Protein AF-A0A951H339-F1 (afdb_monomer)

Structure (mmCIF, N/CA/C/O backbone):
data_AF-A0A951H339-F1
#
_entry.id   AF-A0A951H339-F1
#
loop_
_atom_site.group_PDB
_atom_site.id
_atom_site.type_symbol
_atom_site.label_atom_id
_atom_site.label_alt_id
_atom_site.label_comp_id
_atom_site.label_asym_id
_atom_site.label_entity_id
_atom_site.label_seq_id
_atom_site.pdbx_PDB_ins_code
_atom_site.Cartn_x
_atom_site.Cartn_y
_atom_site.Cartn_z
_atom_site.occupancy
_atom_site.B_iso_or_equiv
_atom_site.auth_seq_id
_atom_site.auth_comp_id
_atom_site.auth_asym_id
_atom_site.auth_atom_id
_atom_site.pdbx_PDB_model_num
ATOM 1 N N . MET A 1 1 ? -12.131 12.928 -21.079 1.00 52.09 1 MET A N 1
ATOM 2 C CA . MET A 1 1 ? -11.250 13.627 -20.110 1.00 52.09 1 MET A CA 1
ATOM 3 C C . MET A 1 1 ? -11.316 13.054 -18.679 1.00 52.09 1 MET A C 1
ATOM 5 O O . MET A 1 1 ? -10.508 13.459 -17.859 1.00 52.09 1 MET A O 1
ATOM 9 N N . PHE A 1 2 ? -12.186 12.074 -18.371 1.00 46.72 2 PHE A N 1
ATOM 10 C CA . PHE A 1 2 ? -12.324 11.468 -17.028 1.00 46.72 2 PHE A CA 1
ATOM 11 C C . PHE A 1 2 ? -11.604 10.119 -16.824 1.00 46.72 2 PHE A C 1
ATOM 13 O O . PHE A 1 2 ? -11.677 9.537 -15.746 1.00 46.72 2 PHE A O 1
ATOM 20 N N . GLU A 1 3 ? -10.858 9.626 -17.815 1.00 51.56 3 GLU A N 1
ATOM 21 C CA . GLU A 1 3 ? -10.125 8.347 -17.725 1.00 51.56 3 GLU A CA 1
ATOM 22 C C . GLU A 1 3 ? -8.969 8.355 -16.706 1.00 51.56 3 GLU A C 1
ATOM 24 O O . GLU A 1 3 ? -8.389 7.314 -16.425 1.00 51.56 3 GLU A O 1
ATOM 29 N N . ARG A 1 4 ? -8.653 9.510 -16.102 1.00 55.88 4 ARG A N 1
ATOM 30 C CA . ARG A 1 4 ? -7.659 9.637 -15.023 1.00 55.88 4 ARG A CA 1
ATOM 31 C C . ARG A 1 4 ? -8.269 9.781 -13.625 1.00 55.88 4 ARG A C 1
ATOM 33 O O . ARG A 1 4 ? -7.569 10.189 -12.702 1.00 55.88 4 ARG A O 1
ATOM 40 N N . MET A 1 5 ? -9.551 9.459 -13.435 1.00 57.72 5 MET A N 1
ATOM 41 C CA . MET A 1 5 ? -10.079 9.328 -12.074 1.00 57.72 5 MET A CA 1
ATOM 42 C C . MET A 1 5 ? -9.430 8.120 -11.398 1.00 57.72 5 MET A C 1
ATOM 44 O O . MET A 1 5 ? -9.606 6.982 -11.833 1.00 57.72 5 MET A O 1
ATOM 48 N N . ARG A 1 6 ? -8.674 8.371 -10.329 1.00 72.94 6 ARG A N 1
ATOM 49 C CA . ARG A 1 6 ? -8.081 7.310 -9.516 1.00 72.94 6 ARG A CA 1
ATOM 50 C C . ARG A 1 6 ? -9.187 6.558 -8.800 1.00 72.94 6 ARG A C 1
ATOM 52 O O . ARG A 1 6 ? -10.082 7.165 -8.219 1.00 72.94 6 ARG A O 1
ATOM 59 N N . ARG A 1 7 ? -9.118 5.235 -8.860 1.00 83.12 7 ARG A N 1
ATOM 60 C CA . ARG A 1 7 ? -10.069 4.343 -8.207 1.00 83.12 7 ARG A CA 1
ATOM 61 C C . ARG A 1 7 ? -9.319 3.482 -7.211 1.00 83.12 7 ARG A C 1
ATOM 63 O O . ARG A 1 7 ? -8.179 3.091 -7.462 1.00 83.12 7 ARG A O 1
ATOM 70 N N . LEU A 1 8 ? -9.978 3.197 -6.098 1.00 87.00 8 LEU A N 1
ATOM 71 C CA . LEU A 1 8 ? -9.565 2.103 -5.239 1.00 87.00 8 LEU A CA 1
ATOM 72 C C . LEU A 1 8 ? -9.893 0.792 -5.940 1.00 87.00 8 LEU A C 1
ATOM 74 O O . LEU A 1 8 ? -10.936 0.662 -6.584 1.00 87.00 8 LEU A O 1
ATOM 78 N N . TYR A 1 9 ? -8.983 -0.159 -5.818 1.00 90.31 9 TYR A N 1
ATOM 79 C CA . TYR A 1 9 ? -9.151 -1.489 -6.376 1.00 90.31 9 TYR A CA 1
ATOM 80 C C . TYR A 1 9 ? -9.653 -2.443 -5.290 1.00 90.31 9 TYR A C 1
ATOM 82 O O . TYR A 1 9 ? -9.347 -2.246 -4.110 1.00 90.31 9 TYR A O 1
ATOM 90 N N . PRO A 1 10 ? -10.422 -3.483 -5.653 1.00 91.00 10 PRO A N 1
ATOM 91 C CA . PRO A 1 10 ? -10.701 -4.566 -4.724 1.00 91.00 10 PRO A CA 1
ATOM 92 C C . PRO A 1 10 ? -9.400 -5.302 -4.383 1.00 91.00 10 PRO A C 1
ATOM 94 O O . PRO A 1 10 ? -8.508 -5.446 -5.224 1.00 91.00 10 PRO A O 1
ATOM 97 N N . ARG A 1 11 ? -9.299 -5.794 -3.147 1.00 91.31 11 ARG A N 1
ATOM 98 C CA . ARG A 1 11 ? -8.175 -6.629 -2.715 1.00 91.31 11 ARG A CA 1
ATOM 99 C C . ARG A 1 11 ? -8.159 -7.944 -3.508 1.00 91.31 11 ARG A C 1
ATOM 101 O O . ARG A 1 11 ? -9.210 -8.525 -3.770 1.00 91.31 11 ARG A O 1
ATOM 108 N N . GLY A 1 12 ? -6.968 -8.432 -3.853 1.00 88.44 12 GLY A N 1
ATOM 109 C CA . GLY A 1 12 ? -6.778 -9.737 -4.492 1.00 88.44 12 GLY A CA 1
ATOM 110 C C . GLY A 1 12 ? -5.668 -9.743 -5.537 1.00 88.44 12 GLY A C 1
ATOM 111 O O . GLY A 1 12 ? -5.004 -8.738 -5.771 1.00 88.44 12 GLY A O 1
ATOM 112 N N . THR A 1 13 ? -5.496 -10.880 -6.207 1.00 87.50 13 THR A N 1
ATOM 113 C CA . THR A 1 13 ? -4.468 -11.077 -7.245 1.00 87.50 13 THR A CA 1
ATOM 114 C C . THR A 1 13 ? -4.667 -10.185 -8.473 1.00 87.50 13 THR A C 1
ATOM 116 O O . THR A 1 13 ? -3.709 -9.875 -9.174 1.00 87.50 13 THR A O 1
ATOM 119 N N . ALA A 1 14 ? -5.904 -9.742 -8.714 1.00 86.88 14 ALA A N 1
ATOM 120 C CA . ALA A 1 14 ? -6.259 -8.805 -9.777 1.00 86.88 14 ALA A CA 1
ATOM 121 C C . ALA A 1 14 ? -6.067 -7.327 -9.381 1.00 86.88 14 ALA A C 1
ATOM 123 O O . ALA A 1 14 ? -6.368 -6.440 -10.181 1.00 86.88 14 ALA A O 1
ATOM 124 N N . ASN A 1 15 ? -5.607 -7.040 -8.158 1.00 87.44 15 ASN A N 1
ATOM 125 C CA . ASN A 1 15 ? -5.401 -5.672 -7.709 1.00 87.44 15 ASN A CA 1
ATOM 126 C C . ASN A 1 15 ? -4.268 -5.014 -8.513 1.00 87.44 15 ASN A C 1
ATOM 128 O O . ASN A 1 15 ? -3.107 -5.412 -8.425 1.00 87.44 15 ASN A O 1
ATOM 132 N N . ALA A 1 16 ? -4.622 -3.980 -9.274 1.00 86.88 16 ALA A N 1
ATOM 133 C CA . ALA A 1 16 ? -3.709 -3.178 -10.079 1.00 86.88 16 ALA A CA 1
ATOM 134 C C . ALA A 1 16 ? -3.533 -1.757 -9.511 1.00 86.88 16 ALA A C 1
ATOM 136 O O . ALA A 1 16 ? -3.279 -0.814 -10.254 1.00 86.88 16 ALA A O 1
ATOM 137 N N . GLY A 1 17 ? -3.687 -1.568 -8.203 1.00 91.19 17 GLY A N 1
ATOM 138 C CA . GLY A 1 17 ? -3.486 -0.273 -7.565 1.00 91.19 17 GLY A CA 1
ATOM 139 C C . GLY A 1 17 ? -3.518 -0.365 -6.049 1.00 91.19 17 GLY A C 1
ATOM 140 O O . GLY A 1 17 ? -3.053 -1.338 -5.464 1.00 91.19 17 GLY A O 1
ATOM 141 N N . VAL A 1 18 ? -4.032 0.671 -5.394 1.00 93.62 18 VAL A N 1
ATOM 142 C CA . VAL A 1 18 ? -4.190 0.675 -3.939 1.00 93.62 18 VAL A CA 1
ATOM 143 C C . VAL A 1 18 ? -5.568 0.130 -3.587 1.00 93.62 18 VAL A C 1
ATOM 145 O O . VAL A 1 18 ? -6.581 0.577 -4.130 1.00 93.62 18 VAL A O 1
ATOM 148 N N . ALA A 1 19 ? -5.590 -0.816 -2.656 1.00 95.19 19 ALA A N 1
ATOM 149 C CA . ALA A 1 19 ? -6.794 -1.289 -1.992 1.00 95.19 19 ALA A CA 1
ATOM 150 C C . ALA A 1 19 ? -6.701 -0.931 -0.506 1.00 95.19 19 ALA A C 1
ATOM 152 O O . ALA A 1 19 ? -5.704 -1.256 0.142 1.00 95.19 19 ALA A O 1
ATOM 153 N N . VAL A 1 20 ? -7.729 -0.261 0.021 1.00 96.56 20 VAL A N 1
ATOM 154 C CA . VAL A 1 20 ? -7.857 0.080 1.447 1.00 96.56 20 VAL A CA 1
ATOM 155 C C . VAL A 1 20 ? -9.203 -0.423 1.955 1.00 96.56 20 VAL A C 1
ATOM 157 O O . VAL A 1 20 ? -10.254 -0.038 1.435 1.00 96.56 20 VAL A O 1
ATOM 160 N N . ASP A 1 21 ? -9.159 -1.280 2.968 1.00 96.62 21 ASP A N 1
ATOM 161 C CA . ASP A 1 21 ? -10.312 -1.934 3.585 1.00 96.62 21 ASP A CA 1
ATOM 162 C C . ASP A 1 21 ? -10.089 -2.138 5.099 1.00 96.62 21 ASP A C 1
ATOM 164 O O . ASP A 1 21 ? -9.105 -1.669 5.673 1.00 96.62 21 ASP A O 1
ATOM 168 N N . ALA A 1 22 ? -11.014 -2.838 5.762 1.00 96.75 22 ALA A N 1
ATOM 169 C CA . ALA A 1 22 ? -10.942 -3.122 7.198 1.00 96.75 22 ALA A CA 1
ATOM 170 C C . ALA A 1 22 ? -9.757 -4.022 7.603 1.00 96.75 22 ALA A C 1
ATOM 172 O O . ALA A 1 22 ? -9.430 -4.109 8.783 1.00 96.75 22 ALA A O 1
ATOM 173 N N . GLU A 1 23 ? -9.097 -4.690 6.656 1.00 96.69 23 GLU A N 1
ATOM 174 C CA . GLU A 1 23 ? -7.923 -5.526 6.924 1.00 96.69 23 GLU A CA 1
ATOM 175 C C . GLU A 1 23 ? -6.606 -4.759 6.740 1.00 96.69 23 GLU A C 1
ATOM 177 O O . GLU A 1 23 ? -5.530 -5.253 7.096 1.00 96.69 23 GLU A O 1
ATOM 182 N N . GLY A 1 24 ? -6.661 -3.540 6.197 1.00 97.00 24 GLY A N 1
ATOM 183 C CA . GLY A 1 24 ? -5.510 -2.663 6.037 1.00 97.00 24 GLY A CA 1
ATOM 184 C C . GLY A 1 24 ? -5.426 -2.017 4.659 1.00 97.00 24 GLY A C 1
ATOM 185 O O . GLY A 1 24 ? -6.426 -1.802 3.979 1.00 97.00 24 GLY A O 1
ATOM 186 N N . ALA A 1 25 ? -4.197 -1.731 4.238 1.00 97.00 25 ALA A N 1
ATOM 187 C CA . ALA A 1 25 ? -3.896 -1.152 2.938 1.00 97.00 25 ALA A CA 1
ATOM 188 C C . ALA A 1 25 ? -2.875 -2.012 2.192 1.00 97.00 25 ALA A C 1
ATOM 190 O O . ALA A 1 25 ? -1.856 -2.426 2.751 1.00 97.00 25 ALA A O 1
ATOM 191 N N . THR A 1 26 ? -3.144 -2.265 0.916 1.00 95.38 26 THR A N 1
ATOM 192 C CA . THR A 1 26 ? -2.271 -3.031 0.019 1.00 95.38 26 THR A CA 1
ATOM 193 C C . THR A 1 26 ? -2.061 -2.278 -1.287 1.00 95.38 26 THR A C 1
ATOM 195 O O . THR A 1 26 ? -2.940 -1.548 -1.745 1.00 95.38 26 THR A O 1
ATOM 198 N N . LEU A 1 27 ? -0.879 -2.449 -1.870 1.00 93.12 27 LEU A N 1
ATOM 199 C CA . LEU A 1 27 ? -0.475 -1.928 -3.163 1.00 93.12 27 LEU A CA 1
ATOM 200 C C . LEU A 1 27 ? -0.238 -3.106 -4.114 1.00 93.12 27 LEU A C 1
ATOM 202 O O . LEU A 1 27 ? 0.655 -3.925 -3.917 1.00 93.12 27 LEU A O 1
ATOM 206 N N . GLY A 1 28 ? -1.048 -3.212 -5.157 1.00 91.00 28 GLY A N 1
ATOM 207 C CA . GLY A 1 28 ? -1.057 -4.387 -6.015 1.00 91.00 28 GLY A CA 1
ATOM 208 C C . GLY A 1 28 ? -1.486 -5.659 -5.261 1.00 91.00 28 GLY A C 1
ATOM 209 O O . GLY A 1 28 ? -2.184 -5.574 -4.245 1.00 91.00 28 GLY A O 1
ATOM 210 N N . PRO A 1 29 ? -1.099 -6.847 -5.753 1.00 87.94 29 PRO A N 1
ATOM 211 C CA . PRO A 1 29 ? -1.571 -8.114 -5.198 1.00 87.94 29 PRO A CA 1
ATOM 212 C C . PRO A 1 29 ? -0.910 -8.480 -3.861 1.00 87.94 29 PRO A C 1
ATOM 214 O O . PRO A 1 29 ? -1.593 -8.966 -2.962 1.00 87.94 29 PRO A O 1
ATOM 217 N N . ASP A 1 30 ? 0.392 -8.201 -3.707 1.00 86.88 30 ASP A N 1
ATOM 218 C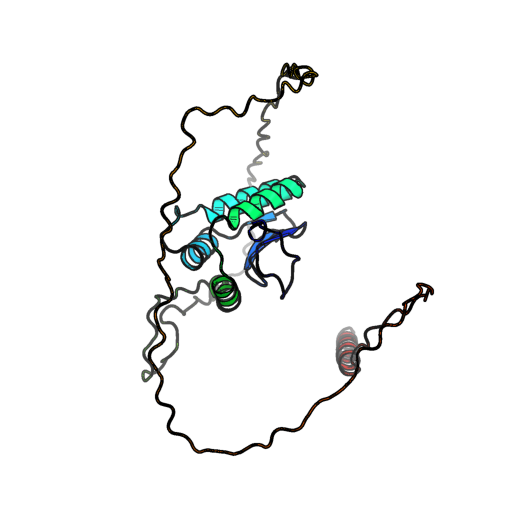 CA . ASP A 1 30 ? 1.207 -8.797 -2.633 1.00 86.88 30 ASP A CA 1
ATOM 219 C C . ASP A 1 30 ? 1.926 -7.784 -1.725 1.00 86.88 30 ASP A C 1
ATOM 221 O O . ASP A 1 30 ? 2.468 -8.160 -0.676 1.00 86.88 30 ASP A O 1
ATOM 225 N N . CYS A 1 31 ? 1.952 -6.496 -2.088 1.00 91.94 31 CYS A N 1
ATOM 226 C CA . CYS A 1 31 ? 2.647 -5.485 -1.294 1.00 91.94 31 CYS A CA 1
ATOM 227 C C . CYS A 1 31 ? 1.714 -4.923 -0.219 1.00 91.94 31 CYS A C 1
ATOM 229 O O . CYS A 1 31 ? 0.804 -4.145 -0.491 1.00 91.94 31 CYS A O 1
ATOM 231 N N . VAL A 1 32 ? 1.941 -5.311 1.031 1.00 94.62 32 VAL A N 1
ATOM 232 C CA . VAL A 1 32 ? 1.156 -4.832 2.173 1.00 94.62 32 VAL A CA 1
ATOM 233 C C . VAL A 1 32 ? 1.775 -3.540 2.694 1.00 94.62 32 VAL A C 1
ATOM 235 O O . VAL A 1 32 ? 2.945 -3.543 3.049 1.00 94.62 32 VAL A O 1
ATOM 238 N N . LEU A 1 33 ? 0.997 -2.458 2.751 1.00 95.38 33 LEU A N 1
ATOM 239 C CA . LEU A 1 33 ? 1.417 -1.157 3.293 1.00 95.38 33 LEU A CA 1
ATOM 240 C C . LEU A 1 33 ? 1.020 -1.005 4.767 1.00 95.38 33 LEU A C 1
ATOM 242 O O . LEU A 1 33 ? 1.783 -0.511 5.597 1.00 95.38 33 LEU A O 1
ATOM 246 N N . VAL A 1 34 ? -0.192 -1.455 5.092 1.00 97.31 34 VAL A N 1
ATOM 247 C CA . VAL A 1 34 ? -0.737 -1.477 6.449 1.00 97.31 34 VAL A CA 1
ATOM 248 C C . VAL A 1 34 ? -1.440 -2.809 6.646 1.00 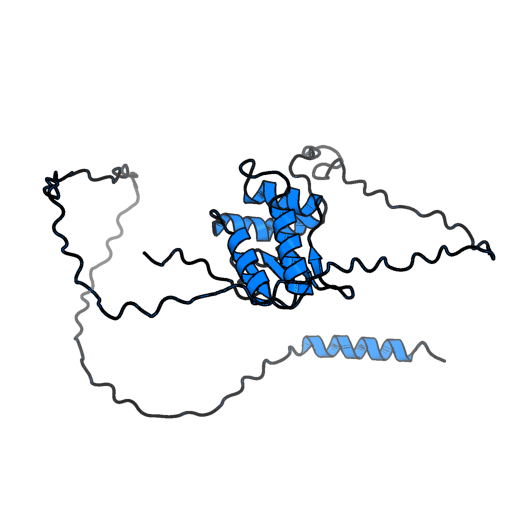97.31 34 VAL A C 1
ATOM 250 O O . VAL A 1 34 ? -2.231 -3.225 5.800 1.00 97.31 34 VAL A O 1
ATOM 253 N N . ARG A 1 35 ? -1.162 -3.483 7.760 1.00 97.19 35 ARG A N 1
ATOM 254 C CA . ARG A 1 35 ? -1.733 -4.790 8.095 1.00 97.19 35 ARG A CA 1
ATOM 255 C C . ARG A 1 35 ? -2.469 -4.728 9.423 1.00 97.19 35 ARG A C 1
ATOM 257 O O . ARG A 1 35 ? -1.927 -4.217 10.403 1.00 97.19 35 ARG A O 1
ATOM 264 N N . ARG A 1 36 ? -3.656 -5.325 9.484 1.00 97.75 36 ARG A N 1
ATOM 265 C CA . ARG A 1 36 ? -4.349 -5.581 10.747 1.00 97.75 36 ARG A CA 1
ATOM 266 C C . ARG A 1 36 ? -3.624 -6.647 11.579 1.00 97.75 36 ARG A C 1
ATOM 268 O O . ARG A 1 36 ? -3.194 -7.681 11.077 1.00 97.75 36 ARG A O 1
ATOM 275 N N . THR A 1 37 ? -3.474 -6.380 12.865 1.00 97.50 37 THR A N 1
ATOM 276 C CA . THR A 1 37 ? -2.864 -7.250 13.877 1.00 97.50 37 THR A CA 1
ATOM 277 C C . THR A 1 37 ? -3.798 -7.359 15.081 1.00 97.50 37 THR A C 1
ATOM 279 O O . THR A 1 37 ? -4.761 -6.599 15.189 1.00 97.50 37 THR A O 1
ATOM 282 N N . ALA A 1 38 ? -3.514 -8.274 16.011 1.00 96.44 38 ALA A N 1
ATOM 283 C CA . ALA A 1 38 ? -4.292 -8.382 17.248 1.00 96.44 38 ALA A CA 1
ATOM 284 C C . ALA A 1 38 ? -4.277 -7.078 18.077 1.00 96.44 38 ALA A C 1
ATOM 286 O O . ALA A 1 38 ? -5.261 -6.768 18.738 1.00 96.44 38 ALA A O 1
ATOM 287 N N . GLY A 1 39 ? -3.194 -6.292 17.998 1.00 96.44 39 GLY A N 1
ATOM 288 C CA . GLY A 1 39 ? -3.032 -5.022 18.717 1.00 96.44 39 GLY A CA 1
ATOM 289 C C . GLY A 1 39 ? -3.478 -3.772 17.948 1.00 96.44 39 GLY A C 1
ATOM 290 O O . GLY A 1 39 ? -3.147 -2.668 18.365 1.00 96.44 39 GLY A O 1
ATOM 291 N N . GLY A 1 40 ? -4.172 -3.916 16.814 1.00 97.38 40 GLY A N 1
ATOM 292 C CA . GLY A 1 40 ? -4.559 -2.798 15.944 1.00 97.38 40 GLY A CA 1
ATOM 293 C C . GLY A 1 40 ? -3.893 -2.857 14.572 1.00 97.38 40 GLY A C 1
ATOM 294 O O . GLY A 1 40 ? -3.594 -3.935 14.062 1.00 97.38 40 GLY A O 1
ATOM 295 N N . TYR A 1 41 ? -3.664 -1.710 13.942 1.00 98.12 41 TYR A N 1
ATOM 296 C CA . TYR A 1 41 ? -3.046 -1.642 12.617 1.00 98.12 41 TYR A CA 1
ATOM 297 C C . TYR A 1 41 ? -1.549 -1.365 12.730 1.00 98.12 41 TYR A C 1
ATOM 299 O O . TYR A 1 41 ? -1.118 -0.505 13.496 1.00 98.12 41 TYR A O 1
ATOM 307 N N . ARG A 1 42 ? -0.758 -2.114 11.962 1.00 97.56 42 ARG A N 1
ATOM 308 C CA . ARG A 1 42 ? 0.694 -1.969 11.878 1.00 97.56 42 ARG A CA 1
ATOM 309 C C . ARG A 1 42 ? 1.072 -1.510 10.473 1.00 97.56 42 ARG A C 1
ATOM 311 O O . ARG A 1 42 ? 0.743 -2.190 9.500 1.00 97.56 42 ARG A O 1
ATOM 318 N N . SER A 1 43 ? 1.779 -0.387 10.375 1.00 97.12 43 SER A N 1
ATOM 319 C CA . SER A 1 43 ? 2.418 0.057 9.133 1.00 97.12 43 SER A CA 1
ATOM 320 C C . SER A 1 43 ? 3.660 -0.782 8.819 1.00 97.12 43 SER A C 1
ATOM 322 O O . SER A 1 43 ? 4.249 -1.393 9.718 1.00 97.12 43 SER A O 1
ATOM 324 N N . VAL A 1 44 ? 4.081 -0.772 7.555 1.00 95.62 44 VAL A N 1
ATOM 325 C CA . VAL A 1 44 ? 5.420 -1.228 7.140 1.00 95.62 44 VAL A CA 1
ATOM 326 C C . VAL A 1 44 ? 6.528 -0.575 7.972 1.00 95.62 44 VAL A C 1
ATOM 328 O O . VAL A 1 44 ? 6.344 0.517 8.528 1.00 95.62 44 VAL A O 1
ATOM 331 N N . SER A 1 45 ? 7.668 -1.258 8.091 1.00 94.25 45 SER A N 1
ATOM 332 C CA . SER A 1 45 ? 8.846 -0.693 8.755 1.00 94.25 45 SER A CA 1
ATOM 333 C C . SER A 1 45 ? 9.433 0.469 7.942 1.00 94.25 45 SER A C 1
ATOM 335 O O . SER A 1 45 ? 9.100 0.664 6.773 1.00 94.25 45 SER A O 1
ATOM 337 N N . ARG A 1 46 ? 10.323 1.259 8.557 1.00 93.62 46 ARG A N 1
ATOM 338 C CA . ARG A 1 46 ? 11.027 2.341 7.848 1.00 93.62 46 ARG A CA 1
ATOM 339 C C . ARG A 1 46 ? 11.880 1.805 6.699 1.00 93.62 46 ARG A C 1
ATOM 341 O O . ARG A 1 46 ? 11.858 2.383 5.623 1.00 93.62 46 ARG A O 1
ATOM 348 N N . GLU A 1 47 ? 12.575 0.695 6.923 1.00 91.06 47 GLU A N 1
ATOM 349 C CA . GLU A 1 47 ? 13.421 0.025 5.926 1.00 91.06 47 GLU A CA 1
ATOM 350 C C . GLU A 1 47 ? 12.587 -0.499 4.749 1.00 91.06 47 GLU A C 1
ATOM 352 O O . GLU A 1 47 ? 12.903 -0.226 3.594 1.00 91.06 47 GLU A O 1
ATOM 357 N N . GLU A 1 48 ? 11.462 -1.166 5.031 1.00 91.56 48 GLU A N 1
ATOM 358 C CA . GLU A 1 48 ? 10.531 -1.643 4.002 1.00 91.56 48 GLU A CA 1
ATOM 359 C C . GLU A 1 48 ? 9.933 -0.477 3.205 1.00 91.56 48 GLU A C 1
ATOM 361 O O . GLU A 1 48 ? 9.849 -0.537 1.979 1.00 91.56 48 GLU A O 1
ATOM 366 N N . ALA A 1 49 ? 9.526 0.598 3.888 1.00 92.38 49 ALA A N 1
ATOM 367 C CA . ALA A 1 49 ? 8.983 1.785 3.240 1.00 92.38 49 ALA A CA 1
ATOM 368 C C . ALA A 1 49 ? 10.028 2.492 2.366 1.00 92.38 49 ALA A C 1
ATOM 370 O O . ALA A 1 49 ? 9.686 2.929 1.270 1.00 92.38 49 ALA A O 1
ATOM 371 N N . ALA A 1 50 ? 11.283 2.572 2.818 1.00 91.00 50 ALA A N 1
ATOM 372 C CA . ALA A 1 50 ? 12.386 3.141 2.050 1.00 91.00 50 ALA A CA 1
ATOM 373 C C . ALA A 1 50 ? 12.665 2.319 0.784 1.00 91.00 50 ALA A C 1
ATOM 375 O O . ALA A 1 50 ? 12.651 2.880 -0.309 1.00 91.00 50 ALA A O 1
ATOM 376 N N . ALA A 1 51 ? 12.788 0.992 0.906 1.00 88.88 51 ALA A N 1
ATOM 377 C CA . ALA A 1 51 ? 12.993 0.097 -0.235 1.00 88.88 51 ALA A CA 1
ATOM 378 C C . ALA A 1 51 ? 11.831 0.160 -1.243 1.00 88.88 51 ALA A C 1
ATOM 380 O O . ALA A 1 51 ? 12.036 0.186 -2.457 1.00 88.88 51 ALA A O 1
ATOM 381 N N . LEU A 1 52 ? 10.586 0.226 -0.756 1.00 90.38 52 LEU A N 1
ATOM 382 C CA . LEU A 1 52 ? 9.413 0.413 -1.611 1.00 90.38 52 LEU A CA 1
ATOM 383 C C . LEU A 1 52 ? 9.417 1.777 -2.298 1.00 90.38 52 LEU A C 1
ATOM 385 O O . LEU A 1 52 ? 9.051 1.873 -3.467 1.00 90.38 52 LEU A O 1
ATOM 389 N N . GLN A 1 53 ? 9.807 2.830 -1.586 1.00 90.50 53 GLN A N 1
ATOM 390 C CA . GLN A 1 53 ? 9.841 4.178 -2.129 1.00 90.50 53 GLN A CA 1
ATOM 391 C C . GLN A 1 53 ? 10.895 4.314 -3.228 1.00 90.50 53 GLN A C 1
ATOM 393 O O . GLN A 1 53 ? 10.567 4.807 -4.306 1.00 90.50 53 GLN A O 1
ATOM 398 N N . GLU A 1 54 ? 12.108 3.829 -2.982 1.00 88.25 54 GLU A N 1
ATOM 399 C CA . GLU A 1 54 ? 13.189 3.781 -3.965 1.00 88.25 54 GLU A CA 1
ATOM 400 C C . GLU A 1 54 ? 12.753 3.007 -5.215 1.00 88.25 54 GLU A C 1
ATOM 402 O O . GLU A 1 54 ? 12.866 3.492 -6.341 1.00 88.25 54 GLU A O 1
ATOM 407 N N . PHE A 1 55 ? 12.132 1.842 -5.025 1.00 87.31 55 PHE A N 1
ATOM 408 C CA . PHE A 1 55 ? 11.670 1.008 -6.128 1.00 87.31 55 PHE A CA 1
ATOM 409 C C . PHE A 1 55 ? 10.540 1.643 -6.960 1.00 87.31 55 PHE A C 1
ATOM 411 O O . PHE A 1 55 ? 10.485 1.458 -8.179 1.00 87.31 55 PHE A O 1
ATOM 418 N N . LEU A 1 56 ? 9.603 2.343 -6.313 1.00 86.44 56 LEU A N 1
ATOM 419 C CA . LEU A 1 56 ? 8.401 2.883 -6.957 1.00 86.44 56 LEU A CA 1
ATOM 420 C C . LEU A 1 56 ? 8.602 4.275 -7.551 1.00 86.44 56 LEU A C 1
ATOM 422 O O . LEU A 1 56 ? 8.067 4.566 -8.621 1.00 86.44 56 LEU A O 1
ATOM 426 N N . PHE A 1 57 ? 9.328 5.139 -6.847 1.00 85.06 57 PHE A N 1
ATOM 427 C CA . PHE A 1 57 ? 9.418 6.565 -7.154 1.00 85.06 57 PHE A CA 1
ATOM 428 C C . PHE A 1 57 ? 10.834 7.010 -7.541 1.00 85.06 57 PHE A C 1
ATOM 430 O O . PHE A 1 57 ? 10.992 8.149 -7.995 1.00 85.06 57 PHE A O 1
ATOM 437 N N . GLY A 1 58 ? 11.846 6.147 -7.383 1.00 83.88 58 GLY A N 1
ATOM 438 C CA . GLY A 1 58 ? 13.252 6.537 -7.495 1.00 83.88 58 GLY A CA 1
ATOM 439 C C . GLY A 1 58 ? 13.598 7.679 -6.534 1.00 83.88 58 GLY A C 1
ATOM 440 O O . GLY A 1 58 ? 12.935 7.872 -5.514 1.00 83.88 58 GLY A O 1
ATOM 441 N N . ASP A 1 59 ? 14.568 8.508 -6.916 1.00 81.12 59 ASP A N 1
ATOM 442 C CA . ASP A 1 59 ? 15.083 9.617 -6.093 1.00 81.12 59 ASP A CA 1
ATOM 443 C C . ASP A 1 59 ? 14.166 10.859 -6.053 1.00 81.12 59 ASP A C 1
ATOM 445 O O . ASP A 1 59 ? 14.571 11.937 -5.621 1.00 81.12 59 ASP A O 1
ATOM 449 N N . SER A 1 60 ? 12.927 10.760 -6.548 1.00 76.88 60 SER A N 1
ATOM 450 C CA . SER A 1 60 ? 12.069 11.933 -6.786 1.00 76.88 60 SER A CA 1
ATOM 451 C C . SER A 1 60 ? 11.308 12.448 -5.560 1.00 76.88 60 SER A C 1
ATOM 453 O O . SER A 1 60 ? 10.713 13.525 -5.625 1.00 76.88 60 SER A O 1
ATOM 455 N N . LYS A 1 61 ? 11.282 11.697 -4.452 1.00 77.75 61 LYS A N 1
ATOM 456 C CA . LYS A 1 61 ? 10.499 12.031 -3.251 1.00 77.75 61 LYS A CA 1
ATOM 457 C C . LYS A 1 61 ? 11.348 12.047 -1.990 1.00 77.75 61 LYS A C 1
ATOM 459 O O . LYS A 1 61 ? 12.282 11.265 -1.857 1.00 77.75 61 LYS A O 1
ATOM 464 N N . GLU A 1 62 ? 10.937 12.885 -1.039 1.00 85.25 62 GLU A N 1
ATOM 465 C CA . GLU A 1 62 ? 11.496 12.949 0.313 1.00 85.25 62 GLU A CA 1
ATOM 466 C C . GLU A 1 62 ? 11.543 11.563 0.951 1.00 85.25 62 GLU A C 1
ATOM 468 O O . GLU A 1 62 ? 10.514 10.883 1.039 1.00 85.25 62 GLU A O 1
ATOM 473 N N . CYS A 1 63 ? 12.732 11.146 1.390 1.00 76.06 63 CYS A N 1
ATOM 474 C CA . CYS A 1 63 ? 12.915 9.940 2.186 1.00 76.06 63 CYS A CA 1
ATOM 475 C C . CYS A 1 63 ? 11.907 9.965 3.347 1.00 76.06 63 CYS A C 1
ATOM 477 O O . CYS A 1 63 ? 11.831 10.959 4.057 1.00 76.06 63 CYS A O 1
ATOM 479 N N . ASP A 1 64 ? 11.127 8.895 3.510 1.00 90.81 64 ASP A N 1
ATOM 480 C CA . ASP A 1 64 ? 10.059 8.714 4.513 1.00 90.81 64 ASP A CA 1
ATOM 481 C C . ASP A 1 64 ? 8.636 9.180 4.138 1.00 90.81 64 ASP A C 1
ATOM 483 O O . ASP A 1 64 ? 7.702 8.861 4.880 1.00 90.81 64 ASP A O 1
ATOM 487 N N . TRP A 1 65 ? 8.398 9.823 2.986 1.00 92.81 65 TRP A N 1
ATOM 488 C CA . TRP A 1 65 ? 7.032 10.226 2.602 1.00 92.81 65 TRP A CA 1
ATOM 489 C C . TRP A 1 65 ? 6.043 9.048 2.611 1.00 92.81 65 TRP A C 1
ATOM 491 O O . TRP A 1 65 ? 4.935 9.161 3.143 1.00 92.81 65 TRP A O 1
ATOM 501 N N . LEU A 1 66 ? 6.439 7.894 2.057 1.00 93.25 66 LEU A N 1
ATOM 502 C CA . LEU A 1 66 ? 5.577 6.709 2.017 1.00 93.25 66 LEU A CA 1
ATOM 503 C C . LEU A 1 66 ? 5.279 6.176 3.424 1.00 93.25 66 LEU A C 1
ATOM 505 O O . LEU A 1 66 ? 4.148 5.781 3.708 1.00 93.25 66 LEU A O 1
ATOM 509 N N . LEU A 1 67 ? 6.279 6.183 4.309 1.00 95.31 67 LEU A N 1
ATOM 510 C CA . LEU A 1 67 ? 6.121 5.728 5.687 1.00 95.31 67 LEU A CA 1
ATOM 511 C C . LEU A 1 67 ? 5.105 6.593 6.435 1.00 95.31 67 LEU A C 1
ATOM 513 O O . LEU A 1 67 ? 4.239 6.057 7.129 1.00 95.31 67 LEU A O 1
ATOM 517 N N . GLU A 1 68 ? 5.179 7.912 6.266 1.00 95.56 68 GLU A N 1
ATOM 518 C CA . GLU A 1 68 ? 4.263 8.834 6.931 1.00 95.56 68 GLU A CA 1
ATOM 519 C C . GLU A 1 68 ? 2.826 8.664 6.422 1.00 95.56 68 GLU A C 1
ATOM 521 O O . GLU A 1 68 ? 1.887 8.588 7.214 1.00 95.56 68 GLU A O 1
ATOM 526 N N . GLN A 1 69 ? 2.641 8.457 5.114 1.00 95.62 69 GLN A N 1
ATOM 527 C CA . GLN A 1 69 ? 1.324 8.112 4.569 1.00 95.62 69 GLN A CA 1
ATOM 528 C C . GLN A 1 69 ? 0.787 6.791 5.140 1.00 95.62 69 GLN A C 1
ATOM 530 O O . GLN A 1 69 ? -0.376 6.720 5.543 1.00 95.62 69 GLN A O 1
ATOM 535 N N . CYS A 1 70 ? 1.623 5.753 5.251 1.00 96.81 70 CYS A N 1
ATOM 536 C CA . CYS A 1 70 ? 1.234 4.484 5.869 1.00 96.81 70 CYS A CA 1
ATOM 537 C C . CYS A 1 70 ? 0.828 4.653 7.343 1.00 96.81 70 CYS A C 1
ATOM 539 O O . CYS A 1 70 ? -0.127 4.014 7.791 1.00 96.81 70 CYS A O 1
ATOM 541 N N . ARG A 1 71 ? 1.506 5.526 8.100 1.00 97.44 71 ARG A N 1
ATOM 542 C CA . ARG A 1 71 ? 1.139 5.854 9.489 1.00 97.44 71 ARG A CA 1
ATOM 543 C C . ARG A 1 71 ? -0.202 6.572 9.570 1.00 97.44 71 ARG A C 1
ATOM 545 O O . ARG A 1 71 ? -1.041 6.175 10.378 1.00 97.44 71 ARG A O 1
ATOM 552 N N . CYS A 1 72 ? -0.437 7.557 8.708 1.00 97.69 72 CYS A N 1
ATOM 553 C CA . CYS A 1 72 ? -1.718 8.258 8.624 1.00 97.69 72 CYS A CA 1
ATOM 554 C C . CYS A 1 72 ? -2.870 7.295 8.311 1.00 97.69 72 CYS A C 1
ATOM 556 O O . CYS A 1 72 ? -3.890 7.311 9.000 1.00 97.69 72 CYS A O 1
ATOM 558 N N . ILE A 1 73 ? -2.685 6.393 7.339 1.00 97.62 73 ILE A N 1
ATOM 559 C CA . ILE A 1 73 ? -3.671 5.353 7.008 1.00 97.62 73 ILE A CA 1
ATOM 560 C C . ILE A 1 73 ? -3.905 4.433 8.213 1.00 97.62 73 ILE A C 1
ATOM 562 O O . ILE A 1 73 ? -5.049 4.177 8.579 1.00 97.62 73 ILE A O 1
ATOM 566 N N . SER A 1 74 ? -2.839 3.960 8.864 1.00 98.12 74 SER A N 1
ATOM 567 C CA . SER A 1 74 ? -2.933 3.091 10.044 1.00 98.12 74 SER A CA 1
ATOM 568 C C . SER A 1 74 ? -3.704 3.748 11.193 1.00 98.12 74 SER A C 1
ATOM 570 O O . SER A 1 74 ? -4.519 3.093 11.843 1.00 98.12 74 SER A O 1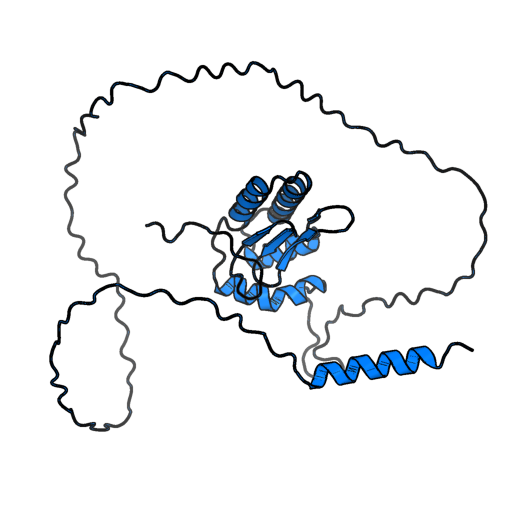
ATOM 572 N N . LYS A 1 75 ? -3.487 5.049 11.421 1.00 98.31 75 LYS A N 1
ATOM 573 C CA . LYS A 1 75 ? -4.202 5.838 12.430 1.00 98.31 75 LYS A CA 1
ATOM 574 C C . LYS A 1 75 ? -5.688 5.975 12.090 1.00 98.31 75 LYS A C 1
ATOM 576 O O . LYS A 1 75 ? -6.526 5.677 12.935 1.00 98.31 75 LYS A O 1
ATOM 581 N N . ALA A 1 76 ? -6.014 6.341 10.850 1.00 98.19 76 ALA A N 1
ATOM 582 C CA . ALA A 1 76 ? -7.398 6.452 10.382 1.00 98.19 76 ALA A CA 1
ATOM 583 C C . ALA A 1 76 ? -8.154 5.115 10.504 1.00 98.19 76 ALA A C 1
ATOM 585 O O . ALA A 1 76 ? -9.277 5.065 11.005 1.00 98.19 76 ALA A O 1
ATOM 586 N N . LEU A 1 77 ? -7.512 4.005 10.125 1.00 98.06 77 LEU A N 1
ATOM 587 C CA . LEU A 1 77 ? -8.077 2.665 10.286 1.00 98.06 77 LEU A CA 1
ATOM 588 C C . LEU A 1 77 ? -8.273 2.289 11.764 1.00 98.06 77 LEU A C 1
ATOM 590 O O . LEU A 1 77 ? -9.302 1.706 12.111 1.00 98.06 77 LEU A O 1
ATOM 594 N N . GLY A 1 78 ? -7.334 2.659 12.642 1.00 97.75 78 GLY A N 1
ATOM 595 C CA . GLY A 1 78 ? -7.457 2.493 14.096 1.00 97.75 78 GLY A CA 1
ATOM 596 C C . GLY A 1 78 ? -8.669 3.225 14.680 1.00 97.75 78 GLY A C 1
ATOM 597 O O . GLY A 1 78 ? -9.372 2.668 15.522 1.00 97.75 78 GLY A O 1
ATOM 598 N N . ASN A 1 79 ? -8.976 4.409 14.149 1.00 98.12 79 ASN A N 1
ATOM 599 C CA . ASN A 1 79 ? -10.149 5.208 14.511 1.00 98.12 79 ASN A CA 1
ATOM 600 C C . ASN A 1 79 ? -11.455 4.743 13.840 1.00 98.12 79 ASN A C 1
ATOM 602 O O . ASN A 1 79 ? -12.506 5.334 14.070 1.00 98.12 79 ASN A O 1
ATOM 606 N N . ARG A 1 80 ? -11.416 3.683 13.017 1.00 97.44 80 ARG A N 1
ATOM 607 C CA . ARG A 1 80 ? -12.542 3.207 12.186 1.00 97.44 80 ARG A CA 1
ATOM 608 C C . ARG A 1 80 ? -13.009 4.216 11.123 1.00 97.44 80 ARG A C 1
ATOM 610 O O . ARG A 1 80 ? -14.110 4.090 10.590 1.00 97.44 80 ARG A O 1
ATOM 617 N N . GLU A 1 81 ? -12.160 5.165 10.742 1.00 98.12 81 GLU A N 1
ATOM 618 C CA . GLU A 1 81 ? -12.426 6.173 9.709 1.00 98.12 81 GLU A CA 1
ATOM 619 C C . GLU A 1 81 ? -12.070 5.632 8.310 1.00 98.12 81 GLU A C 1
ATOM 621 O O . GLU A 1 81 ? -11.123 6.080 7.657 1.00 98.12 81 GLU A O 1
ATOM 626 N N . ILE A 1 82 ? -12.825 4.636 7.830 1.00 96.81 82 ILE A N 1
ATOM 627 C CA . ILE A 1 82 ? -12.520 3.937 6.565 1.00 96.81 82 ILE A CA 1
ATOM 628 C C . ILE A 1 82 ? -12.476 4.897 5.370 1.00 96.81 82 ILE A C 1
ATOM 630 O O . ILE A 1 82 ? -11.563 4.809 4.553 1.00 96.81 82 ILE A O 1
ATOM 634 N N . ALA A 1 83 ? -13.416 5.841 5.278 1.00 96.25 83 ALA A N 1
ATOM 635 C CA . ALA A 1 83 ? -13.452 6.810 4.183 1.00 96.25 83 ALA A CA 1
ATOM 636 C C . ALA A 1 83 ? -12.195 7.699 4.154 1.00 96.25 83 ALA A C 1
ATOM 638 O O . ALA A 1 83 ? -11.636 7.955 3.089 1.00 96.25 83 ALA A O 1
ATOM 639 N N . PHE A 1 84 ? -11.704 8.122 5.322 1.00 96.75 84 PHE A N 1
ATOM 640 C CA . PHE A 1 84 ? -10.494 8.935 5.413 1.00 96.75 84 PHE A CA 1
ATOM 641 C C . PHE A 1 84 ? -9.243 8.123 5.053 1.00 96.75 84 PHE A C 1
ATOM 643 O O . PHE A 1 84 ? -8.425 8.570 4.250 1.00 96.75 84 PHE A O 1
ATOM 650 N N . ALA A 1 85 ? -9.145 6.881 5.538 1.00 97.25 85 ALA A N 1
ATOM 651 C CA . ALA A 1 85 ? -8.086 5.952 5.145 1.00 97.25 85 ALA A CA 1
ATOM 652 C C . ALA A 1 85 ? -8.069 5.695 3.625 1.00 97.25 85 ALA A C 1
ATOM 654 O O . ALA A 1 85 ? -7.007 5.632 3.006 1.00 97.25 85 ALA A O 1
ATOM 655 N N . GLN A 1 86 ? -9.246 5.583 3.010 1.00 95.44 86 GLN A N 1
ATOM 656 C CA . GLN A 1 86 ? -9.423 5.425 1.569 1.00 95.44 86 GLN A CA 1
ATOM 657 C C . GLN A 1 86 ? -8.951 6.652 0.781 1.00 95.44 86 GLN A C 1
ATOM 659 O O . GLN A 1 86 ? -8.222 6.500 -0.201 1.00 95.44 86 GLN A O 1
ATOM 664 N N . ILE A 1 87 ? -9.299 7.860 1.234 1.00 94.62 87 ILE A N 1
ATOM 665 C CA . ILE A 1 87 ? -8.809 9.116 0.652 1.00 94.62 87 ILE A CA 1
ATOM 666 C C . ILE A 1 87 ? -7.280 9.174 0.738 1.00 94.62 87 ILE A C 1
ATOM 668 O O . ILE A 1 87 ? -6.625 9.400 -0.277 1.00 94.62 87 ILE A O 1
ATOM 672 N N . LEU A 1 88 ? -6.697 8.883 1.906 1.00 94.88 88 LEU A N 1
ATOM 673 C CA . LEU A 1 88 ? -5.241 8.817 2.090 1.00 94.88 88 LEU A CA 1
ATOM 674 C C . LEU A 1 88 ? -4.585 7.777 1.165 1.00 94.88 88 LEU A C 1
ATOM 676 O O . LEU A 1 88 ? -3.556 8.052 0.548 1.00 94.88 88 LEU A O 1
ATOM 680 N N . GLY A 1 89 ? -5.209 6.612 0.977 1.00 93.38 89 GLY A N 1
ATOM 681 C CA . GLY A 1 89 ? -4.751 5.600 0.020 1.00 93.38 89 GLY A CA 1
ATOM 682 C C . GLY A 1 89 ? -4.681 6.113 -1.424 1.00 93.38 89 GLY A C 1
ATOM 683 O O . GLY A 1 89 ? -3.752 5.776 -2.159 1.00 93.38 89 GLY A O 1
ATOM 684 N N . LEU A 1 90 ? -5.607 6.986 -1.831 1.00 92.00 90 LEU A N 1
ATOM 685 C CA . LEU A 1 90 ? -5.572 7.626 -3.151 1.00 92.00 90 LEU A CA 1
ATOM 686 C C . LEU A 1 90 ? -4.421 8.637 -3.291 1.00 92.00 90 LEU A C 1
ATOM 688 O O . LEU A 1 90 ? -3.927 8.832 -4.407 1.00 92.00 90 LEU A O 1
ATOM 692 N N . TYR A 1 91 ? -3.956 9.237 -2.187 1.00 90.44 91 TYR A N 1
ATOM 693 C CA . TYR A 1 91 ? -2.784 10.119 -2.188 1.00 90.44 91 TYR A CA 1
ATOM 694 C C . TYR A 1 91 ? -1.472 9.357 -2.394 1.00 90.44 91 TYR A C 1
ATOM 696 O O . TYR A 1 91 ? -0.568 9.898 -3.038 1.00 90.44 91 TYR A O 1
ATOM 704 N N . VAL A 1 92 ? -1.377 8.096 -1.951 1.00 87.44 92 VAL A N 1
ATOM 705 C CA . VAL A 1 92 ? -0.192 7.239 -2.172 1.00 87.44 92 VAL A CA 1
ATOM 706 C C . VAL A 1 92 ? 0.130 7.113 -3.670 1.00 87.44 92 VAL A C 1
ATOM 708 O O . VAL A 1 92 ? 1.290 7.153 -4.079 1.00 87.44 92 VAL A O 1
ATOM 711 N N . 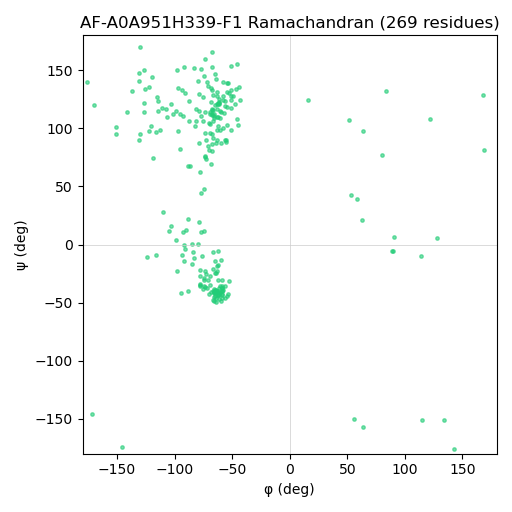LEU A 1 93 ? -0.907 7.070 -4.511 1.00 76.12 93 LEU A N 1
ATOM 712 C CA . LEU A 1 93 ? -0.807 6.958 -5.969 1.00 76.12 93 LEU A CA 1
ATOM 713 C C . LEU A 1 93 ? -0.695 8.310 -6.687 1.00 76.12 93 LEU A C 1
ATOM 715 O O . LEU A 1 93 ? -1.036 8.413 -7.870 1.00 76.12 93 LEU A O 1
ATOM 719 N N . SER A 1 94 ? -0.250 9.366 -5.993 1.00 63.38 94 SER A N 1
ATOM 720 C CA . SER A 1 94 ? -0.355 10.720 -6.536 1.00 63.38 94 SER A CA 1
ATOM 721 C C . SER A 1 94 ? 0.412 10.993 -7.818 1.00 63.38 94 SER A C 1
ATOM 723 O O . SER A 1 94 ? 0.015 11.914 -8.518 1.00 63.38 94 SER A O 1
ATOM 725 N N . ASN A 1 95 ? 1.384 10.161 -8.190 1.00 59.41 95 ASN A N 1
ATOM 726 C CA . ASN A 1 95 ? 2.058 10.232 -9.481 1.00 59.41 95 ASN A CA 1
ATOM 727 C C . ASN A 1 95 ? 2.324 8.807 -10.003 1.00 59.41 95 ASN A C 1
ATOM 729 O O . ASN A 1 95 ? 3.067 8.051 -9.390 1.00 59.41 95 ASN A O 1
ATOM 733 N N . GLU A 1 96 ? 1.671 8.456 -11.112 1.00 63.69 96 GLU A N 1
ATOM 734 C CA . GLU A 1 96 ? 2.186 7.546 -12.149 1.00 63.69 96 GLU A CA 1
ATOM 735 C C . GLU A 1 96 ? 2.701 6.147 -11.755 1.00 63.69 96 GLU A C 1
ATOM 737 O O . GLU A 1 96 ? 3.665 5.676 -12.354 1.00 63.69 96 GLU A O 1
ATOM 742 N N . LEU A 1 97 ? 2.026 5.398 -10.870 1.00 76.12 97 LEU A N 1
ATOM 743 C CA . LEU A 1 97 ? 2.261 3.946 -10.866 1.00 76.12 97 LEU A CA 1
ATOM 744 C C . LEU A 1 97 ? 1.686 3.320 -12.143 1.00 76.12 97 LEU A C 1
ATOM 746 O O . LEU A 1 97 ? 0.494 3.022 -12.242 1.00 76.12 97 LEU A O 1
ATOM 750 N N . GLY A 1 98 ? 2.541 3.140 -13.147 1.00 81.94 98 GLY A N 1
ATOM 751 C CA . GLY A 1 98 ? 2.188 2.432 -14.371 1.00 81.94 98 GLY A CA 1
ATOM 752 C C . GLY A 1 98 ? 1.947 0.943 -14.106 1.00 81.94 98 GLY A C 1
ATOM 753 O O . GLY A 1 98 ? 2.566 0.344 -13.224 1.00 81.94 98 GLY A O 1
ATOM 754 N N . ALA A 1 99 ? 1.112 0.298 -14.928 1.00 81.50 99 ALA A N 1
ATOM 755 C CA . ALA A 1 99 ? 0.867 -1.148 -14.848 1.00 81.50 99 ALA A CA 1
ATOM 756 C C . ALA A 1 99 ? 2.170 -1.981 -14.879 1.00 81.50 99 ALA A C 1
ATOM 758 O O . ALA A 1 99 ? 2.271 -3.021 -14.225 1.00 81.50 99 ALA A O 1
ATOM 759 N N . GLY A 1 100 ? 3.201 -1.495 -15.583 1.00 84.75 100 GLY A N 1
ATOM 760 C CA . GLY A 1 100 ? 4.530 -2.108 -15.603 1.00 84.75 100 GLY A CA 1
ATOM 761 C C . GLY A 1 100 ? 5.238 -2.087 -14.243 1.00 84.75 100 GLY A C 1
ATOM 762 O O . GLY A 1 100 ? 5.806 -3.102 -13.844 1.00 84.75 100 GLY A O 1
ATOM 763 N N . GLN A 1 101 ? 5.162 -0.978 -13.498 1.00 86.38 101 GLN A N 1
ATOM 764 C CA . GLN A 1 101 ? 5.760 -0.867 -12.162 1.00 86.38 101 GLN A CA 1
ATOM 765 C C . GLN A 1 101 ? 5.037 -1.756 -11.153 1.00 86.38 101 GLN A C 1
ATOM 767 O O . GLN A 1 101 ? 5.692 -2.447 -10.384 1.00 86.38 101 GLN A O 1
ATOM 772 N N . LEU A 1 102 ? 3.704 -1.819 -11.208 1.00 85.25 102 LEU A N 1
ATOM 773 C CA . LEU A 1 102 ? 2.914 -2.724 -10.368 1.00 85.25 102 LEU A CA 1
ATOM 774 C C . LEU A 1 102 ? 3.206 -4.197 -10.664 1.00 85.25 102 LEU A C 1
ATOM 776 O O . LEU A 1 102 ? 3.349 -4.995 -9.744 1.00 85.25 102 LEU A O 1
ATOM 780 N N . THR A 1 103 ? 3.368 -4.556 -11.940 1.00 85.31 103 THR A N 1
ATOM 781 C CA . THR A 1 103 ? 3.777 -5.914 -12.335 1.00 85.31 103 THR A CA 1
ATOM 782 C C . THR A 1 103 ? 5.179 -6.235 -11.815 1.00 85.31 103 THR A C 1
ATOM 784 O O . THR A 1 103 ? 5.439 -7.344 -11.348 1.00 85.31 103 THR A O 1
ATOM 787 N N . ARG A 1 104 ? 6.096 -5.262 -11.863 1.00 86.38 104 ARG A N 1
ATOM 788 C CA . ARG A 1 104 ? 7.442 -5.404 -11.299 1.00 86.38 104 ARG A CA 1
ATOM 789 C C . ARG A 1 104 ? 7.382 -5.536 -9.775 1.00 86.38 104 ARG A C 1
ATOM 791 O O . ARG A 1 104 ? 8.060 -6.398 -9.229 1.00 86.38 104 ARG A O 1
ATOM 798 N N . LEU A 1 105 ? 6.531 -4.756 -9.110 1.00 86.94 105 LEU A N 1
ATOM 799 C CA . LEU A 1 105 ? 6.306 -4.818 -7.668 1.00 86.94 105 LEU A CA 1
ATOM 800 C C . LEU A 1 105 ? 5.731 -6.171 -7.251 1.00 86.94 105 LEU A C 1
ATOM 802 O O . LEU A 1 105 ? 6.191 -6.728 -6.269 1.00 86.94 105 LEU A O 1
ATOM 806 N N . ALA A 1 106 ? 4.795 -6.749 -8.004 1.00 84.69 106 ALA A N 1
ATOM 807 C CA . ALA A 1 106 ? 4.277 -8.088 -7.718 1.00 84.69 106 ALA A CA 1
ATOM 808 C C . ALA A 1 106 ? 5.385 -9.159 -7.767 1.00 84.69 106 ALA A C 1
ATOM 810 O O . ALA A 1 106 ? 5.405 -10.081 -6.960 1.00 84.69 106 ALA A O 1
ATOM 811 N N . ARG A 1 107 ? 6.362 -9.012 -8.674 1.00 84.12 107 ARG A N 1
ATOM 812 C CA . ARG A 1 107 ? 7.512 -9.930 -8.775 1.00 84.12 107 ARG A CA 1
ATOM 813 C C . ARG A 1 107 ? 8.542 -9.731 -7.663 1.00 84.12 107 ARG A C 1
ATOM 815 O O . ARG A 1 107 ? 9.167 -10.697 -7.240 1.00 84.12 107 ARG A O 1
ATOM 822 N N . VAL A 1 108 ? 8.749 -8.488 -7.229 1.00 83.38 108 VAL A N 1
ATOM 823 C CA . VAL A 1 108 ? 9.820 -8.111 -6.287 1.00 83.38 108 VAL A CA 1
ATOM 824 C C . VAL A 1 108 ? 9.320 -8.017 -4.842 1.00 83.38 108 VAL A C 1
ATOM 826 O O . VAL A 1 108 ? 10.092 -8.202 -3.912 1.00 83.38 108 VAL A O 1
ATOM 829 N N . GLY A 1 109 ? 8.024 -7.814 -4.623 1.00 79.62 109 GLY A N 1
ATOM 830 C CA . GLY A 1 109 ? 7.397 -7.655 -3.310 1.00 79.62 109 GLY A CA 1
ATOM 831 C C . GLY A 1 109 ? 7.703 -8.788 -2.324 1.00 79.62 109 GLY A C 1
ATOM 832 O O . GLY A 1 109 ? 8.032 -8.495 -1.173 1.00 79.62 109 GLY A O 1
ATOM 833 N N . PRO A 1 110 ? 7.681 -10.070 -2.741 1.00 78.06 110 PRO A N 1
ATOM 834 C CA . PRO A 1 110 ? 8.124 -11.169 -1.884 1.00 78.06 110 PRO A CA 1
ATOM 835 C C . PRO A 1 110 ? 9.607 -11.086 -1.486 1.00 78.06 110 PRO A C 1
ATOM 837 O O . PRO A 1 110 ? 9.961 -11.524 -0.397 1.00 78.06 110 PRO A O 1
ATOM 840 N N . LEU A 1 111 ? 10.461 -10.511 -2.340 1.00 76.69 111 LEU A N 1
ATOM 841 C CA . LEU A 1 111 ? 11.901 -10.365 -2.100 1.00 76.69 111 LEU A CA 1
ATOM 842 C C . LEU A 1 111 ? 12.209 -9.207 -1.144 1.00 76.69 111 LEU A C 1
ATOM 844 O O . LEU A 1 111 ? 13.099 -9.338 -0.311 1.00 76.69 111 LEU A O 1
ATOM 848 N N . ILE A 1 112 ? 11.447 -8.108 -1.196 1.00 74.56 112 ILE A N 1
ATOM 849 C CA . ILE A 1 112 ? 11.646 -6.943 -0.308 1.00 74.56 112 ILE A CA 1
ATOM 850 C C . ILE A 1 112 ? 11.526 -7.347 1.169 1.00 74.56 112 ILE A C 1
ATOM 852 O O . ILE A 1 112 ? 12.318 -6.912 1.999 1.00 74.56 112 ILE A O 1
ATOM 856 N N . LYS A 1 113 ? 10.607 -8.265 1.496 1.00 67.12 113 LYS A N 1
ATOM 857 C CA . LYS A 1 113 ? 10.439 -8.795 2.864 1.00 67.12 113 LYS A CA 1
ATOM 858 C C . LYS A 1 113 ? 11.656 -9.567 3.386 1.00 67.12 113 LYS A C 1
ATOM 860 O O . LYS A 1 113 ? 11.762 -9.769 4.590 1.00 67.12 113 LYS A O 1
ATOM 865 N N . ALA A 1 114 ? 12.549 -10.017 2.506 1.00 66.50 114 ALA A N 1
ATOM 866 C CA . ALA A 1 114 ? 13.761 -10.744 2.874 1.00 66.50 114 ALA A CA 1
ATOM 867 C C . ALA A 1 114 ? 14.968 -9.819 3.114 1.00 66.50 114 ALA A C 1
ATOM 869 O O . ALA A 1 114 ? 16.089 -10.315 3.190 1.00 66.50 114 ALA A O 1
ATOM 870 N N . ASN A 1 115 ? 14.750 -8.499 3.222 1.00 65.88 115 ASN A N 1
ATOM 871 C CA . ASN A 1 115 ? 15.813 -7.494 3.300 1.00 65.88 115 ASN A CA 1
ATOM 872 C C . ASN A 1 115 ? 16.746 -7.540 2.073 1.00 65.88 115 ASN A C 1
ATOM 874 O O . ASN A 1 115 ? 17.964 -7.449 2.184 1.00 65.88 115 ASN A O 1
ATOM 878 N N . PHE A 1 116 ? 16.158 -7.758 0.893 1.00 65.62 116 PHE A N 1
ATOM 879 C CA . PHE A 1 116 ? 16.882 -7.879 -0.367 1.00 65.62 116 PHE A CA 1
ATOM 880 C C . PHE A 1 116 ? 17.482 -6.533 -0.786 1.00 65.62 116 PHE A C 1
ATOM 882 O O . PHE A 1 116 ? 16.742 -5.615 -1.143 1.00 65.62 116 PHE A O 1
ATOM 889 N N . ASN A 1 117 ? 18.812 -6.443 -0.803 1.00 65.06 117 ASN A N 1
ATOM 890 C CA . ASN A 1 117 ? 19.543 -5.320 -1.377 1.00 65.06 117 ASN A CA 1
ATOM 891 C C . ASN A 1 117 ? 19.950 -5.658 -2.829 1.00 65.06 117 ASN A C 1
ATOM 893 O O . ASN A 1 117 ? 20.769 -6.555 -3.030 1.00 65.06 117 ASN A O 1
ATOM 897 N N . PRO A 1 118 ? 19.396 -4.993 -3.862 1.00 62.62 118 PRO A N 1
ATOM 898 C CA . PRO A 1 118 ? 19.742 -5.275 -5.257 1.00 62.62 118 PRO A CA 1
ATOM 899 C C . PRO A 1 118 ? 21.212 -4.984 -5.598 1.00 62.62 118 PRO A C 1
ATOM 901 O O . PRO A 1 118 ? 21.722 -5.589 -6.542 1.00 62.62 118 PRO A O 1
ATOM 904 N N . ASP A 1 119 ? 21.872 -4.114 -4.831 1.00 67.81 119 ASP A N 1
ATOM 905 C CA . ASP A 1 119 ? 23.262 -3.703 -5.035 1.00 67.81 119 ASP A CA 1
ATOM 906 C C . ASP A 1 119 ? 24.264 -4.560 -4.252 1.00 67.81 119 ASP A C 1
ATOM 908 O O . ASP A 1 119 ? 25.476 -4.347 -4.347 1.00 67.81 119 ASP A O 1
ATOM 912 N N . GLU A 1 120 ? 23.799 -5.557 -3.488 1.00 72.06 120 GLU A N 1
ATOM 913 C CA . GLU A 1 120 ? 24.716 -6.499 -2.853 1.00 72.06 120 GLU A CA 1
ATOM 914 C C . GLU A 1 120 ? 25.515 -7.267 -3.922 1.00 72.06 120 GLU A C 1
ATOM 916 O O . GLU A 1 120 ? 24.929 -7.890 -4.820 1.00 72.06 120 GLU A O 1
ATOM 921 N N . PRO A 1 121 ? 26.861 -7.249 -3.846 1.00 73.69 121 PRO A N 1
ATOM 922 C CA . PRO A 1 121 ? 27.698 -7.892 -4.842 1.00 73.69 121 PRO A CA 1
ATOM 923 C C . PRO A 1 121 ? 27.422 -9.396 -4.847 1.00 73.69 121 PRO A C 1
ATOM 925 O O . PRO A 1 121 ? 27.570 -10.094 -3.847 1.00 73.69 121 PRO A O 1
ATOM 928 N N . ARG A 1 122 ? 27.021 -9.923 -6.002 1.00 75.25 122 ARG A N 1
ATOM 929 C CA . ARG A 1 122 ? 26.858 -11.369 -6.174 1.00 75.25 122 ARG A CA 1
ATOM 930 C C . ARG A 1 122 ? 28.217 -12.012 -6.405 1.00 75.25 122 ARG A C 1
ATOM 932 O O . ARG A 1 122 ? 29.023 -11.484 -7.170 1.00 75.25 122 ARG A O 1
ATOM 939 N N . ILE A 1 123 ? 28.442 -13.189 -5.816 1.00 80.38 123 ILE A N 1
ATOM 940 C CA . ILE A 1 123 ? 29.608 -14.007 -6.171 1.00 80.38 123 ILE A CA 1
ATOM 941 C C . ILE A 1 123 ? 29.480 -14.366 -7.653 1.00 80.38 123 ILE A C 1
ATOM 943 O O . ILE A 1 123 ? 28.487 -14.978 -8.067 1.00 80.38 123 ILE A O 1
ATOM 947 N N . THR A 1 124 ? 30.470 -13.965 -8.450 1.00 77.44 124 THR A N 1
ATOM 948 C CA . THR A 1 124 ? 30.488 -14.171 -9.900 1.00 77.44 124 THR A CA 1
ATOM 949 C C . THR A 1 124 ? 30.302 -15.651 -10.234 1.00 77.44 124 THR A C 1
ATOM 951 O O . THR A 1 124 ? 30.873 -16.530 -9.581 1.00 77.44 124 THR A O 1
ATOM 954 N N . ALA A 1 125 ? 29.502 -15.946 -11.262 1.00 73.00 125 ALA A N 1
ATOM 955 C CA . ALA A 1 125 ? 29.324 -17.315 -11.736 1.00 73.00 125 ALA A CA 1
ATOM 956 C C . ALA A 1 125 ? 30.688 -17.917 -12.131 1.00 73.00 125 ALA A C 1
ATOM 958 O O . ALA A 1 125 ? 31.433 -17.304 -12.892 1.00 73.00 125 ALA A O 1
ATOM 959 N N . GLY A 1 126 ? 31.015 -19.098 -11.596 1.00 79.81 126 GLY A N 1
ATOM 960 C CA . GLY A 1 126 ? 32.282 -19.801 -11.853 1.00 79.81 126 GLY A CA 1
ATOM 961 C C . GLY A 1 126 ? 33.219 -19.937 -10.646 1.00 79.81 126 GLY A C 1
ATOM 962 O O . GLY A 1 126 ? 34.177 -20.699 -10.718 1.00 79.81 126 GLY A O 1
ATOM 963 N N . GLN A 1 127 ? 32.939 -19.261 -9.529 1.00 81.12 127 GLN A N 1
ATOM 964 C CA . GLN A 1 127 ? 33.612 -19.493 -8.243 1.00 81.12 127 GLN A CA 1
ATOM 965 C C . GLN A 1 127 ? 32.834 -20.530 -7.402 1.00 81.12 127 GLN A C 1
ATOM 967 O O . GLN A 1 127 ? 31.612 -20.636 -7.558 1.00 81.12 127 GLN A O 1
ATOM 972 N N . PRO A 1 128 ? 33.480 -21.289 -6.495 1.00 78.50 128 PRO A N 1
ATOM 973 C CA . PRO A 1 128 ? 32.770 -22.077 -5.485 1.00 78.50 128 PRO A CA 1
ATOM 974 C C . PRO A 1 128 ? 31.847 -21.154 -4.670 1.00 78.50 128 PRO A C 1
ATOM 976 O O . PRO A 1 128 ? 32.317 -20.192 -4.071 1.00 78.50 128 PRO A O 1
ATOM 979 N N . GLY A 1 129 ? 30.532 -21.402 -4.693 1.00 75.44 129 GLY A N 1
ATOM 980 C CA . GLY A 1 129 ? 29.526 -20.491 -4.114 1.00 75.44 129 GLY A CA 1
ATOM 981 C C . GLY A 1 129 ? 28.963 -19.438 -5.084 1.00 75.44 129 GLY A C 1
ATOM 982 O O . GLY A 1 129 ? 28.18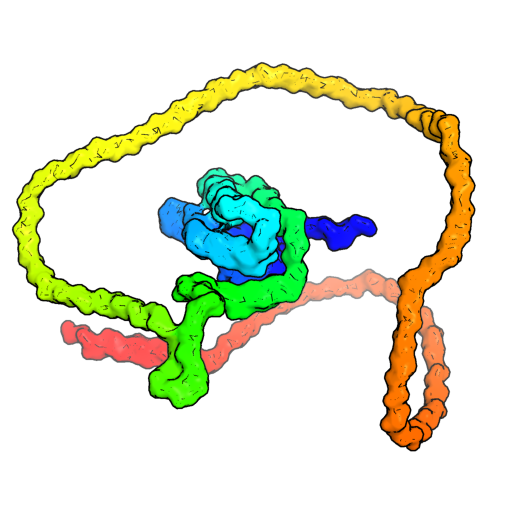7 -18.575 -4.679 1.00 75.44 129 GLY A O 1
ATOM 983 N N . GLY A 1 130 ? 29.307 -19.502 -6.374 1.00 76.88 130 GLY A N 1
ATOM 984 C CA . GLY A 1 130 ? 28.770 -18.615 -7.408 1.00 76.88 130 GLY A CA 1
ATOM 985 C C . GLY A 1 130 ? 27.239 -18.627 -7.455 1.00 76.88 130 GLY A C 1
ATOM 986 O O . GLY A 1 130 ? 26.611 -19.684 -7.467 1.00 76.88 130 GLY A O 1
ATOM 987 N N . GLY A 1 131 ? 26.637 -17.438 -7.480 1.00 71.06 131 GLY A N 1
ATOM 988 C CA . GLY A 1 131 ? 25.183 -17.259 -7.413 1.00 71.06 131 GLY A CA 1
ATOM 989 C C . GLY A 1 131 ? 24.606 -17.126 -5.999 1.00 71.06 131 GLY A C 1
ATOM 990 O O . GLY A 1 131 ? 23.420 -16.821 -5.875 1.00 71.06 131 GLY A O 1
ATOM 991 N N . GLN A 1 132 ? 25.414 -17.296 -4.946 1.00 73.81 132 GLN A N 1
ATOM 992 C CA . GLN A 1 132 ? 25.019 -16.944 -3.581 1.00 73.81 132 GLN A CA 1
ATOM 993 C C . GLN A 1 132 ? 25.242 -15.449 -3.300 1.00 73.81 132 GLN A C 1
ATOM 995 O O . GLN A 1 132 ? 26.115 -14.800 -3.884 1.00 73.81 132 GLN A O 1
ATOM 1000 N N . TRP A 1 133 ? 24.427 -14.908 -2.394 1.00 69.12 133 TRP A N 1
ATOM 1001 C CA . TRP A 1 133 ? 24.570 -13.556 -1.857 1.00 69.12 133 TRP A CA 1
ATOM 1002 C C . TRP A 1 133 ? 25.722 -13.536 -0.852 1.00 69.12 133 TRP A C 1
ATOM 1004 O O . TRP A 1 133 ? 25.724 -14.341 0.081 1.00 69.12 133 TRP A O 1
ATOM 1014 N N . THR A 1 134 ? 26.690 -12.629 -1.015 1.00 68.19 134 THR A N 1
ATOM 1015 C CA . THR A 1 134 ? 27.864 -12.546 -0.125 1.00 68.19 134 THR A CA 1
ATOM 1016 C C . THR A 1 134 ? 27.503 -12.172 1.313 1.00 68.19 134 THR A C 1
ATOM 1018 O O . THR A 1 134 ? 28.248 -12.516 2.224 1.00 68.19 134 THR A O 1
ATOM 1021 N N . GLY A 1 135 ? 26.370 -11.493 1.534 1.00 63.97 135 GLY A N 1
ATOM 1022 C CA . GLY A 1 135 ? 25.879 -11.104 2.863 1.00 63.97 135 GLY A CA 1
ATOM 1023 C C . GLY A 1 135 ? 24.949 -12.124 3.533 1.00 63.97 135 GLY A C 1
ATOM 1024 O O . GLY A 1 135 ? 24.548 -11.936 4.678 1.00 63.97 135 GLY A O 1
ATOM 1025 N N . GLY A 1 136 ? 24.608 -13.221 2.846 1.00 56.09 136 GLY A N 1
ATOM 1026 C CA . GLY A 1 136 ? 23.557 -14.162 3.245 1.00 56.09 136 GLY A CA 1
ATOM 1027 C C . GLY A 1 136 ? 23.887 -15.099 4.410 1.00 56.09 136 GLY A C 1
ATOM 1028 O O . GLY A 1 136 ? 23.126 -16.036 4.656 1.00 56.09 136 GLY A O 1
ATOM 1029 N N . SER A 1 137 ? 24.977 -14.882 5.151 1.00 52.00 137 SER A N 1
ATOM 1030 C CA . SER A 1 137 ? 25.145 -15.511 6.460 1.00 52.00 137 SER A CA 1
ATOM 1031 C C . SER A 1 137 ? 24.217 -14.810 7.448 1.00 52.00 137 SER A C 1
ATOM 1033 O O . SER A 1 137 ? 24.646 -13.996 8.264 1.00 52.00 137 SER A O 1
ATOM 1035 N N . SER A 1 138 ? 22.921 -15.117 7.362 1.00 48.94 138 SER A N 1
ATOM 1036 C CA . SER A 1 138 ? 22.020 -14.906 8.486 1.00 48.94 138 SER A CA 1
ATOM 1037 C C . SER A 1 138 ? 22.702 -15.581 9.677 1.00 48.94 138 SER A C 1
ATOM 1039 O O . SER A 1 138 ? 22.978 -16.782 9.581 1.00 48.94 138 SER A O 1
ATOM 1041 N N . PRO A 1 139 ? 23.089 -14.862 10.746 1.00 51.75 139 PRO A N 1
ATOM 1042 C CA . PRO A 1 139 ? 23.611 -15.529 11.915 1.00 51.75 139 PRO A CA 1
ATOM 1043 C C . PRO A 1 139 ? 22.466 -16.399 12.412 1.00 51.75 139 PRO A C 1
ATOM 1045 O O . PRO A 1 139 ? 21.514 -15.908 13.018 1.00 51.75 139 PRO A O 1
ATOM 1048 N N . THR A 1 140 ? 22.536 -17.699 12.129 1.00 47.00 140 THR A N 1
ATOM 1049 C CA . THR A 1 140 ? 21.871 -18.707 12.935 1.00 47.00 140 THR A CA 1
ATOM 1050 C C . THR A 1 140 ? 22.325 -18.385 14.340 1.00 47.00 140 THR A C 1
ATOM 1052 O O . THR A 1 140 ? 23.465 -18.650 14.724 1.00 47.00 140 THR A O 1
ATOM 1055 N N . ARG A 1 141 ? 21.467 -17.681 15.076 1.00 46.38 141 ARG A N 1
ATOM 1056 C CA . ARG A 1 141 ? 21.620 -17.448 16.494 1.00 46.38 141 ARG A CA 1
ATOM 1057 C C . ARG A 1 141 ? 21.440 -18.823 17.112 1.00 46.38 141 ARG A C 1
ATOM 1059 O O . ARG A 1 141 ? 20.348 -19.180 17.538 1.00 46.38 141 ARG A O 1
ATOM 1066 N N . SER A 1 142 ? 22.507 -19.613 17.078 1.00 47.66 142 SER A N 1
ATOM 1067 C CA . SER A 1 142 ? 22.709 -20.761 17.939 1.00 47.66 142 SER A CA 1
ATOM 1068 C C . SER A 1 142 ? 22.693 -20.189 19.344 1.00 47.66 142 SER A C 1
ATOM 1070 O O . SER A 1 142 ? 23.705 -19.715 19.856 1.00 47.66 142 SER A O 1
ATOM 1072 N N . GLY A 1 143 ? 21.491 -20.087 19.908 1.00 42.69 143 GLY A N 1
ATOM 1073 C CA . GLY A 1 143 ? 21.315 -19.722 21.295 1.00 42.69 143 GLY A CA 1
ATOM 1074 C C . GLY A 1 143 ? 22.082 -20.748 22.122 1.00 42.69 143 GLY A C 1
ATOM 1075 O O . GLY A 1 143 ? 21.846 -21.944 21.941 1.00 42.69 143 GLY A O 1
ATOM 1076 N N . PRO A 1 144 ? 23.013 -20.334 22.993 1.00 52.19 144 PRO A N 1
ATOM 1077 C CA . PRO A 1 144 ? 23.487 -21.237 24.017 1.00 52.19 144 PRO A CA 1
ATOM 1078 C C . PRO A 1 144 ? 22.282 -21.600 24.884 1.00 52.19 144 PRO A C 1
ATOM 1080 O O . PRO A 1 144 ? 21.615 -20.728 25.444 1.00 52.19 144 PRO A O 1
ATOM 1083 N N . THR A 1 145 ? 21.995 -22.895 24.955 1.00 51.38 145 THR A N 1
ATOM 1084 C CA . THR A 1 145 ? 21.143 -23.518 25.964 1.00 51.38 145 THR A CA 1
ATOM 1085 C C . THR A 1 145 ? 21.714 -23.168 27.339 1.00 51.38 145 THR A C 1
ATOM 1087 O O . THR A 1 145 ? 22.600 -23.852 27.844 1.00 51.38 145 THR A O 1
ATOM 1090 N N . ALA A 1 146 ? 21.265 -22.055 27.917 1.00 49.16 146 ALA A N 1
ATOM 1091 C CA . ALA A 1 146 ? 21.585 -21.658 29.278 1.00 49.16 146 ALA A CA 1
ATOM 1092 C C . ALA A 1 146 ? 20.377 -21.964 30.169 1.00 49.16 146 ALA A C 1
ATOM 1094 O O . ALA A 1 146 ? 19.267 -21.495 29.923 1.00 49.16 146 ALA A O 1
ATOM 1095 N N . SER A 1 147 ? 20.639 -22.809 31.162 1.00 54.41 147 SER A N 1
ATOM 1096 C CA . SER A 1 147 ? 19.743 -23.313 32.200 1.00 54.41 147 SER A CA 1
ATOM 1097 C C . SER A 1 147 ? 18.859 -22.255 32.878 1.00 54.41 147 SER A C 1
ATOM 1099 O O . SER A 1 147 ? 19.250 -21.088 32.972 1.00 54.41 147 SER A O 1
ATOM 1101 N N . PRO A 1 148 ? 17.705 -22.670 33.438 1.00 56.44 148 PRO A N 1
ATOM 1102 C CA . PRO A 1 148 ? 16.818 -21.791 34.182 1.00 56.44 148 PRO A CA 1
ATOM 1103 C C . PRO A 1 148 ? 17.441 -21.476 35.546 1.00 56.44 148 PRO A C 1
ATOM 1105 O O . PRO A 1 148 ? 17.594 -22.358 36.387 1.00 56.44 148 PRO A O 1
ATOM 1108 N N . ALA A 1 149 ? 17.806 -20.215 35.765 1.00 49.84 149 ALA A N 1
ATOM 1109 C CA . ALA A 1 149 ? 18.070 -19.695 37.098 1.00 49.84 149 ALA A CA 1
ATOM 1110 C C . ALA A 1 149 ? 16.851 -18.888 37.542 1.00 49.84 149 ALA A C 1
ATOM 1112 O O . ALA A 1 149 ? 16.548 -17.834 36.979 1.00 49.84 149 ALA A O 1
ATOM 1113 N N . GLU A 1 150 ? 16.162 -19.414 38.551 1.00 56.97 150 GLU A N 1
ATOM 1114 C CA . GLU A 1 150 ? 15.216 -18.685 39.384 1.00 56.97 150 GLU A CA 1
ATOM 1115 C C . GLU A 1 150 ? 15.835 -17.356 39.832 1.00 56.97 150 GLU A C 1
ATOM 1117 O O . GLU A 1 150 ? 16.870 -17.323 40.501 1.00 56.97 150 GLU A O 1
ATOM 1122 N N . ARG A 1 151 ? 15.184 -16.246 39.483 1.00 50.81 151 ARG A N 1
ATOM 1123 C CA . ARG A 1 151 ? 15.325 -14.984 40.207 1.00 50.81 151 ARG A CA 1
ATOM 1124 C C . ARG A 1 151 ? 13.951 -14.422 40.505 1.00 50.81 151 ARG A C 1
ATOM 1126 O O . ARG A 1 151 ? 13.354 -13.680 39.735 1.00 50.81 151 ARG A O 1
ATOM 1133 N N . THR A 1 152 ? 13.485 -14.839 41.669 1.00 50.16 152 THR A N 1
ATOM 1134 C CA . THR A 1 152 ? 12.626 -14.102 42.583 1.00 50.16 152 THR A CA 1
ATOM 1135 C C . THR A 1 152 ? 13.152 -12.679 42.776 1.00 50.16 152 THR A C 1
ATOM 1137 O O . THR A 1 152 ? 14.334 -12.501 43.068 1.00 50.16 152 THR A O 1
ATOM 1140 N N . GLY A 1 153 ? 12.261 -11.689 42.710 1.00 51.75 153 GLY A N 1
ATOM 1141 C CA . GLY A 1 153 ? 12.431 -10.449 43.465 1.00 51.75 153 GLY A CA 1
ATOM 1142 C C . GLY A 1 153 ? 12.483 -9.152 42.660 1.00 51.75 153 GLY A C 1
ATOM 1143 O O . GLY A 1 153 ? 13.521 -8.802 42.113 1.00 51.75 153 GLY A O 1
ATOM 1144 N N . ALA A 1 154 ? 11.382 -8.415 42.802 1.00 53.50 154 ALA A N 1
ATOM 1145 C CA . ALA A 1 154 ? 11.316 -6.971 43.017 1.00 53.50 154 ALA A CA 1
ATOM 1146 C C . ALA A 1 154 ? 11.389 -6.006 41.816 1.00 53.50 154 ALA A C 1
ATOM 1148 O O . ALA A 1 154 ? 12.283 -6.042 40.978 1.00 53.50 154 ALA A O 1
ATOM 1149 N N . ASP A 1 155 ? 10.424 -5.085 41.885 1.00 46.28 155 ASP A N 1
ATOM 1150 C CA . ASP A 1 155 ? 10.322 -3.764 41.270 1.00 46.28 155 ASP A CA 1
ATOM 1151 C C . ASP A 1 155 ? 9.896 -3.682 39.801 1.00 46.28 155 ASP A C 1
ATOM 1153 O O . ASP A 1 155 ? 10.657 -3.388 38.883 1.00 46.28 155 ASP A O 1
ATOM 1157 N N . GLU A 1 156 ? 8.584 -3.857 39.62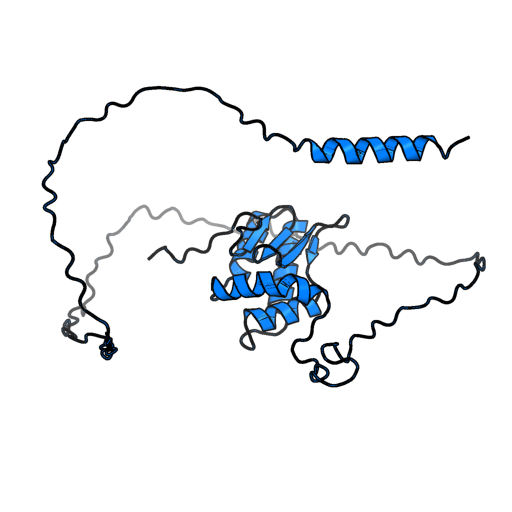8 1.00 47.91 156 GLU A N 1
ATOM 1158 C CA . GLU A 1 156 ? 7.786 -3.322 38.528 1.00 47.91 156 GLU A CA 1
ATOM 1159 C C . GLU A 1 156 ? 7.550 -1.813 38.762 1.00 47.91 156 GLU A C 1
ATOM 1161 O O . GLU A 1 156 ? 6.738 -1.448 39.620 1.00 47.91 156 GLU A O 1
ATOM 1166 N N . PRO A 1 157 ? 8.211 -0.888 38.033 1.00 58.09 157 PRO A N 1
ATOM 1167 C CA . PRO A 1 157 ? 7.735 0.481 37.982 1.00 58.09 157 PRO A CA 1
ATOM 1168 C C . PRO A 1 157 ? 6.443 0.484 37.167 1.00 58.09 157 PRO A C 1
ATOM 1170 O O . PRO A 1 157 ? 6.452 0.366 35.942 1.00 58.09 157 PRO A O 1
ATOM 1173 N N . SER A 1 158 ? 5.328 0.607 37.881 1.00 53.06 158 SER A N 1
ATOM 1174 C CA . SER A 1 158 ? 4.004 0.909 37.345 1.00 53.06 158 SER A CA 1
ATOM 1175 C C . SER A 1 158 ? 4.069 2.206 36.532 1.00 53.06 158 SER A C 1
ATOM 1177 O O . SER A 1 158 ? 3.926 3.315 37.050 1.00 53.06 158 SER A O 1
ATOM 1179 N N . ILE A 1 159 ? 4.351 2.075 35.236 1.00 52.59 159 ILE A N 1
ATOM 1180 C CA . ILE A 1 159 ? 4.199 3.155 34.268 1.00 52.59 159 ILE A CA 1
ATOM 1181 C C . ILE A 1 159 ? 2.709 3.199 33.952 1.00 52.59 159 ILE A C 1
ATOM 1183 O O . ILE A 1 159 ? 2.216 2.541 33.034 1.00 52.59 159 ILE A O 1
ATOM 1187 N N . ALA A 1 160 ? 1.979 3.955 34.771 1.00 57.12 160 ALA A N 1
ATOM 1188 C CA . ALA A 1 160 ? 0.619 4.348 34.457 1.00 57.12 160 ALA A CA 1
ATOM 1189 C C . ALA A 1 160 ? 0.619 4.991 33.056 1.00 57.12 160 ALA A C 1
ATOM 1191 O O . ALA A 1 160 ? 1.458 5.860 32.790 1.00 57.12 160 ALA A O 1
ATOM 1192 N N . PRO A 1 161 ? -0.276 4.580 32.140 1.00 55.00 161 PRO A N 1
ATOM 1193 C CA . PRO A 1 161 ? -0.379 5.225 30.845 1.00 55.00 161 PRO A CA 1
ATOM 1194 C C . PRO A 1 161 ? -0.725 6.690 31.095 1.00 55.00 161 PRO A C 1
ATOM 1196 O O . PRO A 1 161 ? -1.799 7.000 31.612 1.00 55.00 161 PRO A O 1
ATOM 1199 N N . ALA A 1 162 ? 0.201 7.588 30.756 1.00 51.53 162 ALA A N 1
ATOM 1200 C CA . ALA A 1 162 ? -0.072 9.010 30.703 1.00 51.53 162 ALA A CA 1
ATOM 1201 C C . ALA A 1 162 ? -1.222 9.200 29.709 1.00 51.53 162 ALA A C 1
ATOM 1203 O O . ALA A 1 162 ? -1.036 9.123 28.494 1.00 51.53 162 ALA A O 1
ATOM 1204 N N . GLN A 1 163 ? -2.434 9.364 30.239 1.00 53.50 163 GLN A N 1
ATOM 1205 C CA . GLN A 1 163 ? -3.586 9.782 29.464 1.00 53.50 163 GLN A CA 1
ATOM 1206 C C . GLN A 1 163 ? -3.258 11.179 28.954 1.00 53.50 163 GLN A C 1
ATOM 1208 O O . GLN A 1 163 ? -3.333 12.167 29.681 1.00 53.50 163 GLN A O 1
ATOM 1213 N N . LEU A 1 164 ? -2.809 11.243 27.703 1.00 53.78 164 LEU A N 1
ATOM 1214 C CA . LEU A 1 164 ? -2.640 12.484 26.973 1.00 53.78 164 LEU A CA 1
ATOM 1215 C C . LEU A 1 164 ? -4.049 12.963 26.610 1.00 53.78 164 LEU A C 1
ATOM 1217 O O . LEU A 1 164 ? -4.532 12.769 25.496 1.00 53.78 164 LEU A O 1
ATOM 1221 N N . THR A 1 165 ? -4.750 13.500 27.607 1.00 59.66 165 THR A N 1
ATOM 1222 C CA . THR A 1 165 ? -6.026 14.184 27.439 1.00 59.66 165 THR A CA 1
ATOM 1223 C C . THR A 1 165 ? -5.728 15.443 26.645 1.00 59.66 165 THR A C 1
ATOM 1225 O O . THR A 1 165 ? -5.347 16.463 27.206 1.00 59.66 165 THR A O 1
ATOM 1228 N N . ILE A 1 166 ? -5.821 15.352 25.319 1.00 61.34 166 ILE A N 1
ATOM 1229 C CA . ILE A 1 166 ? -5.927 16.533 24.469 1.00 61.34 166 ILE A CA 1
ATOM 1230 C C . ILE A 1 166 ? -7.298 17.125 24.811 1.00 61.34 166 ILE A C 1
ATOM 1232 O O . ILE A 1 166 ? -8.302 16.453 24.550 1.00 61.34 166 ILE A O 1
ATOM 1236 N N . PRO A 1 167 ? -7.380 18.311 25.440 1.00 53.78 167 PRO A N 1
ATOM 1237 C CA . PRO A 1 167 ? -8.655 18.962 25.671 1.00 53.78 167 PRO A CA 1
ATOM 1238 C C . PRO A 1 167 ? -9.194 19.384 24.304 1.00 53.78 167 PRO A C 1
ATOM 1240 O O . PRO A 1 167 ? -8.823 20.419 23.759 1.00 53.78 167 PRO A O 1
ATOM 1243 N N . TRP A 1 168 ? -10.047 18.547 23.718 1.00 64.50 168 TRP A N 1
ATOM 1244 C CA . TRP A 1 168 ? -10.877 18.904 22.571 1.00 64.50 168 TRP A CA 1
ATOM 1245 C C . TRP A 1 168 ? -12.034 19.806 23.019 1.00 64.50 168 TRP A C 1
ATOM 1247 O O . TRP A 1 168 ? -13.176 19.581 22.624 1.00 64.50 168 TRP A O 1
ATOM 1257 N N . ASP A 1 169 ? -11.740 20.848 23.805 1.00 61.09 169 ASP A N 1
ATOM 1258 C CA . ASP A 1 169 ? -12.602 22.027 23.901 1.00 61.09 169 ASP A CA 1
ATOM 1259 C C . ASP A 1 169 ? -12.521 22.754 22.554 1.00 61.09 169 ASP A C 1
ATOM 1261 O O . ASP A 1 169 ? -11.904 23.805 22.387 1.00 61.09 169 ASP A O 1
ATOM 1265 N N . VAL A 1 170 ? -13.092 22.110 21.537 1.00 64.06 170 VAL A N 1
ATOM 1266 C CA . VAL A 1 170 ? -13.439 22.743 20.281 1.00 64.06 170 VAL A CA 1
ATOM 1267 C C . VAL A 1 170 ? -14.567 23.697 20.652 1.00 64.06 170 VAL A C 1
ATOM 1269 O O . VAL A 1 170 ? -15.606 23.222 21.117 1.00 64.06 170 VAL A O 1
ATOM 1272 N N . PRO A 1 171 ? -14.391 25.021 20.511 1.00 65.25 171 PRO A N 1
ATOM 1273 C CA . PRO A 1 171 ? -15.485 25.946 20.745 1.00 65.25 171 PRO A CA 1
ATOM 1274 C C . PRO A 1 171 ? -16.664 25.514 19.868 1.00 65.25 171 PRO A C 1
ATOM 1276 O O . PRO A 1 171 ? -16.558 25.453 18.644 1.00 65.25 171 PRO A O 1
ATOM 1279 N N . VAL A 1 172 ? -17.771 25.164 20.527 1.00 62.47 172 VAL A N 1
ATOM 1280 C CA . VAL A 1 172 ? -19.023 24.660 19.930 1.00 62.47 172 VAL A CA 1
ATOM 1281 C C . VAL A 1 172 ? -19.678 25.689 18.996 1.00 62.47 172 VAL A C 1
ATOM 1283 O O . VAL A 1 172 ? -20.611 25.372 18.266 1.00 62.47 172 VAL A O 1
ATOM 1286 N N . GLU A 1 173 ? -19.140 26.901 18.926 1.00 65.19 173 GLU A N 1
ATOM 1287 C CA . GLU A 1 173 ? -19.635 27.973 18.080 1.00 65.19 173 GLU A CA 1
ATOM 1288 C C . GLU A 1 173 ? -18.548 28.379 17.083 1.00 65.19 173 GLU A C 1
ATOM 1290 O O . GLU A 1 173 ? -17.900 29.413 17.217 1.00 65.19 173 GLU A O 1
ATOM 1295 N N . ILE A 1 174 ? -18.326 27.548 16.061 1.00 63.56 174 ILE A N 1
ATOM 1296 C CA . ILE A 1 174 ? -17.844 28.089 14.788 1.00 63.56 174 ILE A CA 1
ATOM 1297 C C . ILE A 1 174 ? -19.088 28.709 14.143 1.00 63.56 174 ILE A C 1
ATOM 1299 O O . ILE A 1 174 ? -19.992 27.947 13.783 1.00 63.56 174 ILE A O 1
ATOM 1303 N N . PRO A 1 175 ? -19.186 30.046 14.017 1.00 68.00 175 PRO A N 1
ATOM 1304 C CA . PRO A 1 175 ? -20.301 30.696 13.351 1.00 68.00 175 PRO A CA 1
ATOM 1305 C C . PRO A 1 175 ? -20.186 30.411 11.853 1.00 68.00 175 PRO A C 1
ATOM 1307 O O . PRO A 1 175 ? -19.668 31.203 11.069 1.00 68.00 175 PRO A O 1
ATOM 1310 N N . TRP A 1 176 ? -20.635 29.227 11.449 1.00 67.56 176 TRP A N 1
ATOM 1311 C CA . TRP A 1 176 ? -20.978 28.944 10.070 1.00 67.56 176 TRP A CA 1
ATOM 1312 C C . TRP A 1 176 ? -22.286 29.675 9.780 1.00 67.56 176 TRP A C 1
ATOM 1314 O O . TRP A 1 176 ? -23.343 29.056 9.680 1.00 67.56 176 TRP A O 1
ATOM 1324 N N . ASP A 1 177 ? -22.215 31.001 9.652 1.00 75.12 177 ASP A N 1
ATOM 1325 C CA . ASP A 1 177 ? -23.214 31.743 8.894 1.00 75.12 177 ASP A CA 1
ATOM 1326 C C . ASP A 1 177 ? -23.089 31.256 7.454 1.00 75.12 177 ASP A C 1
ATOM 1328 O O . ASP A 1 177 ? -22.299 31.761 6.656 1.00 75.12 177 ASP A O 1
ATOM 1332 N N . ILE A 1 178 ? -23.809 30.177 7.150 1.00 76.69 178 ILE A N 1
ATOM 1333 C CA . ILE A 1 178 ? -23.981 29.687 5.792 1.00 76.69 178 ILE A CA 1
ATOM 1334 C C . ILE A 1 178 ? -24.704 30.826 5.072 1.00 76.69 178 ILE A C 1
ATOM 1336 O O . ILE A 1 178 ? -25.870 31.083 5.394 1.00 76.69 178 ILE A O 1
ATOM 1340 N N . PRO A 1 179 ? -24.049 31.548 4.143 1.00 81.88 179 PRO A N 1
ATOM 1341 C CA . PRO A 1 179 ? -24.736 32.601 3.424 1.00 81.88 179 PRO A CA 1
ATOM 1342 C C . PRO A 1 179 ? -25.942 31.975 2.711 1.00 81.88 179 PRO A C 1
ATOM 1344 O O . PRO A 1 179 ? -25.831 30.850 2.203 1.00 81.88 179 PRO A O 1
ATOM 1347 N N . PRO A 1 180 ? -27.100 32.656 2.682 1.00 83.06 180 PRO A N 1
ATOM 1348 C CA . PRO A 1 180 ? -28.253 32.158 1.951 1.00 83.06 180 PRO A CA 1
ATOM 1349 C C . PRO A 1 180 ? -27.837 31.863 0.510 1.00 83.06 180 PRO A C 1
ATOM 1351 O O . PRO A 1 180 ? -27.061 32.612 -0.090 1.00 83.06 180 PRO A O 1
ATOM 1354 N N . ALA A 1 181 ? -28.329 30.744 -0.028 1.00 76.19 181 ALA A N 1
ATOM 1355 C CA . ALA A 1 181 ? -28.049 30.362 -1.403 1.00 76.19 181 ALA A CA 1
ATOM 1356 C C . ALA A 1 181 ? -28.373 31.553 -2.323 1.00 76.19 181 ALA A C 1
ATOM 1358 O O . ALA A 1 181 ? -29.470 32.106 -2.203 1.00 76.19 181 ALA A O 1
ATOM 1359 N N . PRO A 1 182 ? -27.450 31.981 -3.203 1.00 77.31 182 PRO A N 1
ATOM 1360 C CA . PRO A 1 182 ? -27.701 33.106 -4.089 1.00 77.31 182 PRO A CA 1
ATOM 1361 C C . PRO A 1 182 ? -28.901 32.767 -4.979 1.00 77.31 182 PRO A C 1
ATOM 1363 O O . PRO A 1 182 ? -28.821 31.900 -5.847 1.00 77.31 182 PRO A O 1
ATOM 1366 N N . THR A 1 183 ? -30.037 33.419 -4.730 1.00 79.94 183 THR A N 1
ATOM 1367 C CA . THR A 1 183 ? -31.295 33.210 -5.464 1.00 79.94 183 THR A CA 1
ATOM 1368 C C . THR A 1 183 ? -31.287 33.855 -6.845 1.00 79.94 183 THR A C 1
ATOM 1370 O O . THR A 1 183 ? -32.160 33.564 -7.659 1.00 79.94 183 THR A O 1
ATOM 1373 N N . GLU A 1 184 ? -30.283 34.674 -7.150 1.00 71.12 184 GLU A N 1
ATOM 1374 C CA . GLU A 1 184 ? -30.103 35.275 -8.464 1.00 71.12 184 GLU A CA 1
ATOM 1375 C C . GLU A 1 184 ? -28.858 34.710 -9.142 1.00 71.12 184 GLU A C 1
ATOM 1377 O O . GLU A 1 184 ? -27.727 35.147 -8.921 1.00 71.12 184 GLU A O 1
ATOM 1382 N N . ILE A 1 185 ? -29.084 33.741 -10.030 1.00 64.81 185 ILE A N 1
ATOM 1383 C CA . ILE A 1 185 ? -28.138 33.427 -11.098 1.00 64.81 185 ILE A CA 1
ATOM 1384 C C . ILE A 1 185 ? -28.225 34.595 -12.079 1.00 64.81 185 ILE A C 1
ATOM 1386 O O . ILE A 1 185 ? -28.987 34.565 -13.045 1.00 64.81 185 ILE A O 1
ATOM 1390 N N . THR A 1 186 ? -27.476 35.661 -11.806 1.00 71.12 186 THR A N 1
ATOM 1391 C CA . THR A 1 186 ? -27.223 36.670 -12.829 1.00 71.12 186 THR A CA 1
ATOM 1392 C C . THR A 1 186 ? -26.444 35.972 -13.948 1.00 71.12 186 THR A C 1
ATOM 1394 O O . THR A 1 186 ? -25.400 35.367 -13.683 1.00 71.12 186 THR A O 1
ATOM 1397 N N . PRO A 1 187 ? -26.955 35.947 -15.192 1.00 70.81 187 PRO A N 1
ATOM 1398 C CA . PRO A 1 187 ? -26.212 35.366 -16.296 1.00 70.81 187 PRO A CA 1
ATOM 1399 C C . PRO A 1 187 ? -24.916 36.156 -16.423 1.00 70.81 187 PRO A C 1
ATOM 1401 O O . PRO A 1 187 ? -24.950 37.354 -16.693 1.00 70.81 187 PRO A O 1
ATOM 1404 N N . ILE A 1 188 ? -23.782 35.498 -16.175 1.00 70.88 188 ILE A N 1
ATOM 1405 C CA . ILE A 1 188 ? -22.461 36.098 -16.351 1.00 70.88 188 ILE A CA 1
ATOM 1406 C C . ILE A 1 188 ? -22.397 36.559 -17.813 1.00 70.88 188 ILE A C 1
ATOM 1408 O O . ILE A 1 188 ? -22.441 35.700 -18.701 1.00 70.88 188 ILE A O 1
ATOM 1412 N N . PRO A 1 189 ? -22.334 37.875 -18.094 1.00 63.75 189 PRO A N 1
ATOM 1413 C CA . PRO A 1 189 ? -22.197 38.350 -19.457 1.00 63.75 189 PRO A CA 1
ATOM 1414 C C . PRO A 1 189 ? -20.816 37.911 -19.934 1.00 63.75 189 PRO A C 1
ATOM 1416 O O . PRO A 1 189 ? -19.786 38.409 -19.483 1.00 63.75 189 PRO A O 1
ATOM 1419 N N . PHE A 1 190 ? -20.794 36.909 -20.806 1.00 60.59 190 PHE A N 1
ATOM 1420 C CA . PHE A 1 190 ? -19.581 36.328 -21.374 1.00 60.59 190 PHE A CA 1
ATOM 1421 C C . PHE A 1 190 ? -19.007 37.229 -22.482 1.00 60.59 190 PHE A C 1
ATOM 1423 O O . PHE A 1 190 ? -18.598 36.752 -23.533 1.00 60.59 190 PHE A O 1
ATOM 1430 N N . ASP A 1 191 ? -18.957 38.539 -22.251 1.00 65.19 191 ASP A N 1
ATOM 1431 C CA . ASP A 1 191 ? -18.305 39.491 -23.144 1.00 65.19 191 ASP A CA 1
ATOM 1432 C C . ASP A 1 191 ? -16.885 39.737 -22.636 1.00 65.19 191 ASP A C 1
ATOM 1434 O O . ASP A 1 191 ? -16.599 40.697 -21.925 1.00 65.19 191 ASP A O 1
ATOM 1438 N N . PHE A 1 192 ? -15.971 38.830 -22.990 1.00 63.22 192 PHE A N 1
ATOM 1439 C CA . PHE A 1 192 ? -14.536 39.083 -22.877 1.00 63.22 192 PHE A CA 1
ATOM 1440 C C . PHE A 1 192 ? -14.080 39.909 -24.093 1.00 63.22 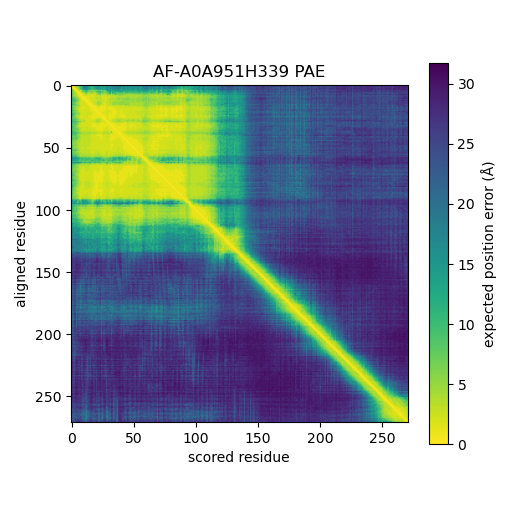192 PHE A C 1
ATOM 1442 O O . PHE A 1 192 ? -13.950 39.345 -25.188 1.00 63.22 192 PHE A O 1
ATOM 1449 N N . PRO A 1 193 ? -13.779 41.215 -23.948 1.00 51.91 193 PRO A N 1
ATOM 1450 C CA . PRO A 1 193 ? -13.164 41.978 -25.024 1.00 51.91 193 PRO A CA 1
ATOM 1451 C C . PRO A 1 193 ? -11.745 41.437 -25.248 1.00 51.91 193 PRO A C 1
ATOM 1453 O O . PRO A 1 193 ? -10.874 41.558 -24.389 1.00 51.91 193 PRO A O 1
ATOM 1456 N N . GLY A 1 194 ? -11.518 40.792 -26.395 1.00 54.47 194 GLY A N 1
ATOM 1457 C CA . GLY A 1 194 ? -10.195 40.285 -26.789 1.00 54.47 194 GLY A CA 1
ATOM 1458 C C . GLY A 1 194 ? -10.128 38.815 -27.211 1.00 54.47 194 GLY A C 1
ATOM 1459 O O . GLY A 1 194 ? -9.037 38.319 -27.492 1.00 54.47 194 GLY A O 1
ATOM 1460 N N . ALA A 1 195 ? -11.257 38.107 -27.313 1.00 53.59 195 ALA A N 1
ATOM 1461 C CA . ALA A 1 195 ? -11.287 36.707 -27.751 1.00 53.59 195 ALA A CA 1
ATOM 1462 C C . ALA A 1 195 ? -11.169 36.495 -29.280 1.00 53.59 195 ALA A C 1
ATOM 1464 O O . ALA A 1 195 ? -11.454 35.404 -29.770 1.00 53.59 195 ALA A O 1
ATOM 1465 N N . GLU A 1 196 ? -10.666 37.465 -30.051 1.00 56.34 196 GLU A N 1
ATOM 1466 C CA . GLU A 1 196 ? -10.223 37.217 -31.431 1.00 56.34 196 GLU A CA 1
ATOM 1467 C C . GLU A 1 196 ? -8.842 36.544 -31.454 1.00 56.34 196 GLU A C 1
ATOM 1469 O O . GLU A 1 196 ? -7.846 37.054 -31.975 1.00 56.34 196 GLU A O 1
ATOM 1474 N N . ARG A 1 197 ? -8.752 35.334 -30.896 1.00 56.59 197 ARG A N 1
ATOM 1475 C CA . ARG A 1 197 ? -7.603 34.470 -31.167 1.00 56.59 197 ARG A CA 1
ATOM 1476 C C . ARG A 1 197 ? -7.747 33.922 -32.580 1.00 56.59 197 ARG A C 1
ATOM 1478 O O . ARG A 1 197 ? -8.394 32.905 -32.806 1.00 56.59 197 ARG A O 1
ATOM 1485 N N . LYS A 1 198 ? -7.090 34.594 -33.533 1.00 54.19 198 LYS A N 1
ATOM 1486 C CA . LYS A 1 198 ? -6.774 34.064 -34.866 1.00 54.19 198 LYS A CA 1
ATOM 1487 C C . LYS A 1 198 ? -6.239 32.637 -34.725 1.00 54.19 198 LYS A C 1
ATOM 1489 O O . LYS A 1 198 ? -5.075 32.432 -34.377 1.00 54.19 198 LYS A O 1
ATOM 1494 N N . LEU A 1 199 ? -7.084 31.652 -35.020 1.00 48.31 199 LEU A N 1
ATOM 1495 C CA . LEU A 1 199 ? -6.699 30.254 -35.171 1.00 48.31 199 LEU A CA 1
ATOM 1496 C C . LEU A 1 199 ? -5.734 30.154 -36.356 1.00 48.31 199 LEU A C 1
ATOM 1498 O O . LEU A 1 199 ? -6.136 29.964 -37.505 1.00 48.31 199 LEU A O 1
ATOM 1502 N N . ARG A 1 200 ? -4.430 30.281 -36.092 1.00 44.66 200 ARG A N 1
ATOM 1503 C CA . ARG A 1 200 ? -3.428 29.807 -37.041 1.00 44.66 200 ARG A CA 1
ATOM 1504 C C . ARG A 1 200 ? -3.616 28.300 -37.157 1.00 44.66 200 ARG A C 1
ATOM 1506 O O . ARG A 1 200 ? -3.319 27.558 -36.225 1.00 44.66 200 ARG A O 1
ATOM 1513 N N . ARG A 1 201 ? -4.121 27.862 -38.315 1.00 48.44 201 ARG A N 1
ATOM 1514 C CA . ARG A 1 201 ? -4.103 26.466 -38.764 1.00 48.44 201 ARG A CA 1
ATOM 1515 C C . ARG A 1 201 ? -2.657 25.965 -38.751 1.00 48.44 201 ARG A C 1
ATOM 1517 O O . ARG A 1 201 ? -1.956 26.042 -39.757 1.00 48.44 201 ARG A O 1
ATOM 1524 N N . SER A 1 202 ? -2.206 25.441 -37.617 1.00 44.34 202 SER A N 1
ATOM 1525 C CA . SER A 1 202 ? -0.986 24.647 -37.549 1.00 44.34 202 SER A CA 1
ATOM 1526 C C . SER A 1 202 ? -1.266 23.294 -38.191 1.00 44.34 202 SER A C 1
ATOM 1528 O O . SER A 1 202 ? -1.675 22.341 -37.536 1.00 44.34 202 SER A O 1
ATOM 1530 N N . ARG A 1 203 ? -1.024 23.209 -39.503 1.00 49.09 203 ARG A N 1
ATOM 1531 C CA . ARG A 1 203 ? -0.687 21.945 -40.163 1.00 49.09 203 ARG A CA 1
ATOM 1532 C C . ARG A 1 203 ? 0.687 21.509 -39.648 1.00 49.09 203 ARG A C 1
ATOM 1534 O O . ARG A 1 203 ? 1.706 21.834 -40.247 1.00 49.09 203 ARG A O 1
ATOM 1541 N N . ARG A 1 204 ? 0.728 20.804 -38.520 1.00 40.84 204 ARG A N 1
ATOM 1542 C CA . ARG A 1 204 ? 1.891 19.999 -38.128 1.00 40.84 204 ARG A CA 1
ATOM 1543 C C . ARG A 1 204 ? 1.412 18.606 -37.753 1.00 40.84 204 ARG A C 1
ATOM 1545 O O . ARG A 1 204 ? 0.979 18.352 -36.637 1.00 40.84 204 ARG A O 1
ATOM 1552 N N . THR A 1 205 ? 1.478 17.723 -38.740 1.00 49.59 205 THR A N 1
ATOM 1553 C CA . THR A 1 205 ? 1.475 16.271 -38.581 1.00 49.59 205 THR A CA 1
ATOM 1554 C C . THR A 1 205 ? 2.693 15.869 -37.751 1.00 49.59 205 THR A C 1
ATOM 1556 O O . THR A 1 205 ? 3.805 15.791 -38.266 1.00 49.59 205 THR A O 1
ATOM 1559 N N . LEU A 1 206 ? 2.485 15.645 -36.454 1.00 45.44 206 LEU A N 1
ATOM 1560 C CA . LEU A 1 206 ? 3.430 14.971 -35.563 1.00 45.44 206 LEU A CA 1
ATOM 1561 C C . LEU A 1 206 ? 3.158 13.464 -35.612 1.00 45.44 206 LEU A C 1
ATOM 1563 O O . LEU A 1 206 ? 2.684 12.869 -34.654 1.00 45.44 206 LEU A O 1
ATOM 1567 N N . PHE A 1 207 ? 3.435 12.853 -36.759 1.00 47.22 207 PHE A N 1
ATOM 1568 C CA . PHE A 1 207 ? 3.688 11.419 -36.830 1.00 47.22 207 PHE A CA 1
ATOM 1569 C C . PHE A 1 207 ? 5.029 11.251 -37.540 1.00 47.22 207 PHE A C 1
ATOM 1571 O O . PHE A 1 207 ? 5.133 11.629 -38.709 1.00 47.22 207 PHE A O 1
ATOM 1578 N N . PRO A 1 208 ? 6.078 10.752 -36.864 1.00 48.72 208 PRO A N 1
ATOM 1579 C CA . PRO A 1 208 ? 7.278 10.338 -37.565 1.00 48.72 208 PRO A CA 1
ATOM 1580 C C . PRO A 1 208 ? 6.909 9.181 -38.498 1.00 48.72 208 PRO A C 1
ATOM 1582 O O . PRO A 1 208 ? 6.286 8.202 -38.084 1.00 48.72 208 PRO A O 1
ATOM 1585 N N . ALA A 1 209 ? 7.267 9.323 -39.773 1.00 43.72 209 ALA A N 1
ATOM 1586 C CA . ALA A 1 209 ? 7.183 8.249 -40.745 1.00 43.72 209 ALA A CA 1
ATOM 1587 C C . ALA A 1 209 ? 7.986 7.047 -40.229 1.00 43.72 209 ALA A C 1
ATOM 1589 O O . ALA A 1 209 ? 9.174 7.166 -39.930 1.00 43.72 209 ALA A O 1
ATOM 1590 N N . ILE A 1 210 ? 7.323 5.898 -40.115 1.00 45.28 210 ILE A N 1
ATOM 1591 C CA . ILE A 1 210 ? 7.961 4.616 -39.824 1.00 45.28 210 ILE A CA 1
ATOM 1592 C C . ILE A 1 210 ? 8.864 4.287 -41.025 1.00 45.28 210 ILE A C 1
ATOM 1594 O O . ILE A 1 210 ? 8.348 4.191 -42.143 1.00 45.28 210 ILE A O 1
ATOM 1598 N N . PRO A 1 211 ? 10.189 4.125 -40.861 1.00 54.19 211 PRO A N 1
ATOM 1599 C CA . PRO A 1 211 ? 11.032 3.683 -41.959 1.00 54.19 211 PRO A CA 1
ATOM 1600 C C . PRO A 1 211 ? 10.679 2.239 -42.334 1.00 54.19 211 PRO A C 1
ATOM 1602 O O . PRO A 1 211 ? 10.617 1.348 -41.488 1.00 54.19 211 PRO A O 1
ATOM 1605 N N . ASN A 1 212 ? 10.437 2.039 -43.630 1.00 45.34 212 ASN A N 1
ATOM 1606 C CA . ASN A 1 212 ? 10.141 0.764 -44.274 1.00 45.34 212 ASN A CA 1
ATOM 1607 C C . ASN A 1 212 ? 11.097 -0.350 -43.821 1.00 45.34 212 ASN A C 1
ATOM 1609 O O . ASN A 1 212 ? 12.248 -0.419 -44.258 1.00 45.34 212 ASN A O 1
ATOM 1613 N N . ALA A 1 213 ? 10.589 -1.280 -43.014 1.00 45.50 213 ALA A N 1
ATOM 1614 C CA . ALA A 1 213 ? 11.210 -2.579 -42.837 1.00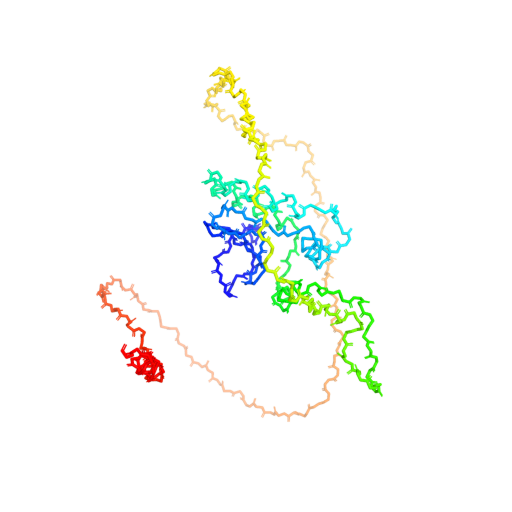 45.50 213 ALA A CA 1
ATOM 1615 C C . ALA A 1 213 ? 11.057 -3.363 -44.149 1.00 45.50 213 ALA A C 1
ATOM 1617 O O . ALA A 1 213 ? 9.977 -3.854 -44.481 1.00 45.50 213 ALA A O 1
ATOM 1618 N N . ARG A 1 214 ? 12.151 -3.460 -44.914 1.00 43.62 214 ARG A N 1
ATOM 1619 C CA . ARG A 1 214 ? 12.296 -4.402 -46.029 1.00 43.62 214 ARG A CA 1
ATOM 1620 C C . ARG A 1 214 ? 12.022 -5.819 -45.520 1.00 43.62 214 ARG A C 1
ATOM 1622 O O . ARG A 1 214 ? 12.880 -6.434 -44.893 1.00 43.62 214 ARG A O 1
ATOM 1629 N N . ARG A 1 215 ? 10.833 -6.342 -45.816 1.00 45.62 215 ARG A N 1
ATOM 1630 C CA . ARG A 1 215 ? 10.499 -7.761 -45.687 1.00 45.62 215 ARG A CA 1
ATOM 1631 C C . ARG A 1 215 ? 10.662 -8.398 -47.065 1.00 45.62 215 ARG A C 1
ATOM 1633 O O . ARG A 1 215 ? 9.782 -8.293 -47.909 1.00 45.62 215 ARG A O 1
ATOM 1640 N N . ASN A 1 216 ? 11.808 -9.033 -47.288 1.00 55.91 216 ASN A N 1
ATOM 1641 C CA . ASN A 1 216 ? 11.940 -10.046 -48.330 1.00 55.91 216 ASN A CA 1
ATOM 1642 C C . ASN A 1 216 ? 11.316 -11.337 -47.780 1.00 55.91 216 ASN A C 1
ATOM 1644 O O . ASN A 1 216 ? 11.809 -11.881 -46.795 1.00 55.91 216 ASN A O 1
ATOM 1648 N N . GLY A 1 217 ? 10.220 -11.797 -48.381 1.00 46.88 217 GLY A N 1
ATOM 1649 C CA . GLY A 1 217 ? 9.569 -13.067 -48.052 1.00 46.88 217 GLY A CA 1
ATOM 1650 C C . GLY A 1 217 ? 8.387 -13.341 -48.991 1.00 46.88 217 GLY A C 1
ATOM 1651 O O . GLY A 1 217 ? 7.706 -12.388 -49.364 1.00 46.88 217 GLY A O 1
ATOM 1652 N N . PRO A 1 218 ? 8.188 -14.595 -49.433 1.00 49.75 218 PRO A N 1
ATOM 1653 C CA . PRO A 1 218 ? 7.598 -14.920 -50.728 1.00 49.75 218 PRO A CA 1
ATOM 1654 C C . PRO A 1 218 ? 6.077 -14.767 -50.777 1.00 49.75 218 PRO A C 1
ATOM 1656 O O . PRO A 1 218 ? 5.365 -14.929 -49.788 1.00 49.75 218 PRO A O 1
ATOM 1659 N N . GLN A 1 219 ? 5.607 -14.467 -51.987 1.00 42.47 219 GLN A N 1
ATOM 1660 C CA . GLN A 1 219 ? 4.205 -14.343 -52.349 1.00 42.47 219 GLN A CA 1
ATOM 1661 C C . GLN A 1 219 ? 3.483 -15.683 -52.168 1.00 42.47 219 GLN A C 1
ATOM 1663 O O . GLN A 1 219 ? 3.763 -16.642 -52.881 1.00 42.47 219 GLN A O 1
ATOM 1668 N N . HIS A 1 220 ? 2.513 -15.720 -51.258 1.00 46.47 220 HIS A N 1
ATOM 1669 C CA . HIS A 1 220 ? 1.407 -16.664 -51.338 1.00 46.47 220 HIS A CA 1
ATOM 1670 C C . HIS A 1 220 ? 0.163 -15.883 -51.751 1.00 46.47 220 HIS A C 1
ATOM 1672 O O . HIS A 1 220 ? -0.359 -15.052 -51.009 1.00 46.47 220 HIS A O 1
ATOM 1678 N N . THR A 1 221 ? -0.265 -16.125 -52.984 1.00 54.88 221 THR A N 1
ATOM 1679 C CA . THR A 1 221 ? -1.561 -15.725 -53.520 1.00 54.88 221 THR A CA 1
ATOM 1680 C C . THR A 1 221 ? -2.654 -16.485 -52.777 1.00 54.88 221 THR A C 1
ATOM 1682 O O . THR A 1 221 ? -2.811 -17.686 -52.989 1.00 54.88 221 THR A O 1
ATOM 1685 N N . THR A 1 222 ? -3.413 -15.792 -51.927 1.00 46.72 222 THR A N 1
ATOM 1686 C CA . THR A 1 222 ? -4.671 -16.313 -51.381 1.00 46.72 222 THR A CA 1
ATOM 1687 C C . THR A 1 222 ? -5.830 -15.520 -51.963 1.00 46.72 222 THR A C 1
ATOM 1689 O O . THR A 1 222 ? -5.943 -14.306 -51.807 1.00 46.72 222 THR A O 1
ATOM 1692 N N . THR A 1 223 ? -6.644 -16.277 -52.679 1.00 48.78 223 THR A N 1
ATOM 1693 C CA . THR A 1 223 ? -7.861 -15.966 -53.410 1.00 48.78 223 THR A CA 1
ATOM 1694 C C . THR A 1 223 ? -8.882 -15.200 -52.569 1.00 48.78 223 THR A C 1
ATOM 1696 O O . THR A 1 223 ? -9.185 -15.579 -51.439 1.00 48.78 223 THR A O 1
ATOM 1699 N N . ALA A 1 224 ? -9.436 -14.137 -53.154 1.00 38.19 224 ALA A N 1
ATOM 1700 C CA . ALA A 1 224 ? -10.593 -13.421 -52.643 1.00 38.19 224 ALA A CA 1
ATOM 1701 C C . ALA A 1 224 ? -11.842 -14.311 -52.741 1.00 38.19 224 ALA A C 1
ATOM 1703 O O . ALA A 1 224 ? -12.198 -14.756 -53.831 1.00 38.19 224 ALA A O 1
ATOM 1704 N N . ALA A 1 225 ? -12.497 -14.555 -51.608 1.00 47.31 225 ALA A N 1
ATOM 1705 C CA . ALA A 1 225 ? -13.850 -15.088 -51.555 1.00 47.31 225 ALA A CA 1
ATOM 1706 C C . ALA A 1 225 ? -14.793 -13.962 -51.118 1.00 47.31 225 ALA A C 1
ATOM 1708 O O . ALA A 1 225 ? -14.673 -13.424 -50.016 1.00 47.31 225 ALA A O 1
ATOM 1709 N N . GLU A 1 226 ? -15.699 -13.612 -52.027 1.00 46.38 226 GLU A N 1
ATOM 1710 C CA . GLU A 1 226 ? -16.907 -12.823 -51.804 1.00 46.38 226 GLU A CA 1
ATOM 1711 C C . GLU A 1 226 ? -17.637 -13.250 -50.530 1.00 46.38 226 GLU A C 1
ATOM 1713 O O . GLU A 1 226 ? -18.040 -14.404 -50.390 1.00 46.38 226 GLU A O 1
ATOM 1718 N N . TRP A 1 227 ? -17.875 -12.298 -49.630 1.00 41.78 227 TRP A N 1
ATOM 1719 C CA . TRP A 1 227 ? -18.888 -12.420 -48.587 1.00 41.78 227 TRP A CA 1
ATOM 1720 C C . TRP A 1 227 ? -19.951 -11.350 -48.821 1.00 41.78 227 TRP A C 1
ATOM 1722 O O . TRP A 1 227 ? -19.800 -10.185 -48.462 1.00 41.78 227 TRP A O 1
ATOM 1732 N N . SER A 1 228 ? -21.017 -11.794 -49.483 1.00 4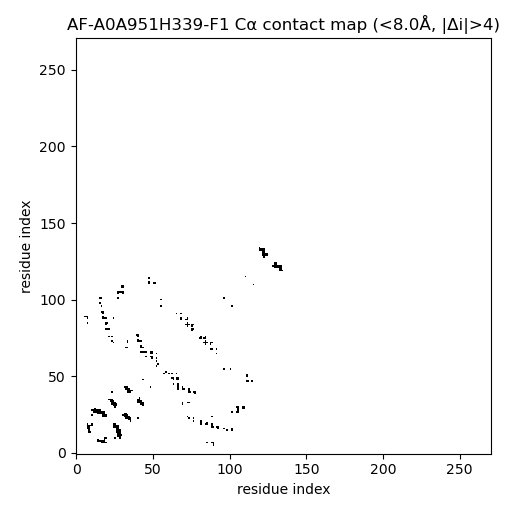7.31 228 SER A N 1
ATOM 1733 C CA . SER A 1 228 ? -22.324 -11.152 -49.569 1.00 47.31 228 SER A CA 1
ATOM 1734 C C . SER A 1 228 ? -23.214 -11.730 -48.465 1.00 47.31 228 SER A C 1
ATOM 1736 O O . SER A 1 228 ? -23.276 -12.948 -48.300 1.00 47.31 228 SER A O 1
ATOM 1738 N N . GLY A 1 229 ? -23.908 -10.879 -47.708 1.00 42.66 229 GLY A N 1
ATOM 1739 C CA . GLY A 1 229 ? -24.891 -11.319 -46.711 1.00 42.66 229 GLY A CA 1
ATOM 1740 C C . GLY A 1 229 ? -25.338 -10.184 -45.793 1.00 42.66 229 GLY A C 1
ATOM 1741 O O . GLY A 1 229 ? -24.732 -9.952 -44.758 1.00 42.66 229 GLY A O 1
ATOM 1742 N N . LYS A 1 230 ? -26.286 -9.362 -46.257 1.00 45.97 230 LYS A N 1
ATOM 1743 C CA . LYS A 1 230 ? -27.688 -9.314 -45.789 1.00 45.97 230 LYS A CA 1
ATOM 1744 C C . LYS A 1 230 ? -27.866 -8.889 -44.327 1.00 45.97 230 LYS A C 1
ATOM 1746 O O . LYS A 1 230 ? -27.824 -9.691 -43.401 1.00 45.97 230 LYS A O 1
ATOM 1751 N N . GLU A 1 231 ? -28.169 -7.604 -44.186 1.00 44.56 231 GLU A N 1
ATOM 1752 C CA . GLU A 1 231 ? -28.774 -6.983 -43.015 1.00 44.56 231 GLU A CA 1
ATOM 1753 C C . GLU A 1 231 ? -30.163 -7.594 -42.769 1.00 44.56 231 GLU A C 1
ATOM 1755 O O . GLU A 1 231 ? -31.025 -7.562 -43.646 1.00 44.56 231 GLU A O 1
ATOM 1760 N N . ASN A 1 232 ? -30.376 -8.153 -41.576 1.00 51.22 232 ASN A N 1
ATOM 1761 C CA . ASN A 1 232 ? -31.696 -8.518 -41.068 1.00 51.22 232 ASN A CA 1
ATOM 1762 C C . ASN A 1 232 ? -31.929 -7.739 -39.772 1.00 51.22 232 ASN A C 1
ATOM 1764 O O . ASN A 1 232 ? -31.402 -8.076 -38.712 1.00 51.22 232 ASN A O 1
ATOM 1768 N N . SER A 1 233 ? -32.717 -6.677 -39.886 1.00 47.50 233 SER A N 1
ATOM 1769 C CA . SER A 1 233 ? -33.309 -5.929 -38.788 1.00 47.50 233 SER A CA 1
ATOM 1770 C C . SER A 1 233 ? -34.571 -6.655 -38.309 1.00 47.50 233 SER A C 1
ATOM 1772 O O . SER A 1 233 ? -35.541 -6.807 -39.046 1.00 47.50 233 SER A O 1
ATOM 1774 N N . GLY A 1 234 ? -34.554 -7.117 -37.059 1.00 49.66 234 GLY A N 1
ATOM 1775 C CA . GLY A 1 234 ? -35.715 -7.679 -36.369 1.00 49.66 234 GLY A CA 1
ATOM 1776 C C . GLY A 1 234 ? -35.868 -7.047 -34.979 1.00 49.66 234 GLY A C 1
ATOM 1777 O O . GLY A 1 234 ? -34.853 -6.791 -34.328 1.00 49.66 234 GLY A O 1
ATOM 1778 N N . PRO A 1 235 ? -37.099 -6.760 -34.518 1.00 56.69 235 PRO A N 1
ATOM 1779 C CA . PRO A 1 235 ? -37.341 -6.105 -33.237 1.00 56.69 235 PRO A CA 1
ATOM 1780 C C . PRO A 1 235 ? -37.217 -7.099 -32.074 1.00 56.69 235 PRO A C 1
ATOM 1782 O O . PRO A 1 235 ? -37.833 -8.163 -32.085 1.00 56.69 235 PRO A O 1
ATOM 1785 N N . VAL A 1 236 ? -36.439 -6.739 -31.052 1.00 53.97 236 VAL A N 1
ATOM 1786 C CA . VAL A 1 236 ? -36.323 -7.505 -29.803 1.00 53.97 236 VAL A CA 1
ATOM 1787 C C . VAL A 1 236 ? -37.333 -6.961 -28.794 1.00 53.97 236 VAL A C 1
ATOM 1789 O O . VAL A 1 236 ? -37.200 -5.844 -28.300 1.00 53.97 236 VAL A O 1
ATOM 1792 N N . THR A 1 237 ? -38.353 -7.762 -28.501 1.00 49.91 237 THR A N 1
ATOM 1793 C CA . THR A 1 237 ? -39.265 -7.613 -27.358 1.00 49.91 237 THR A CA 1
ATOM 1794 C C . THR A 1 237 ? -38.578 -8.030 -26.049 1.00 49.91 237 THR A C 1
ATOM 1796 O O . THR A 1 237 ? -37.826 -9.008 -26.072 1.00 49.91 237 THR A O 1
ATOM 1799 N N . PRO A 1 238 ? -38.855 -7.383 -24.901 1.00 59.34 238 PRO A N 1
ATOM 1800 C CA . PRO A 1 238 ? -38.320 -7.799 -23.612 1.00 59.34 238 PRO A CA 1
ATOM 1801 C C . PRO A 1 238 ? -39.360 -8.617 -22.839 1.00 59.34 238 PRO A C 1
ATOM 1803 O O . PRO A 1 238 ? -40.378 -8.062 -22.450 1.00 59.34 238 PRO A O 1
ATOM 1806 N N . ASP A 1 239 ? -39.108 -9.904 -22.588 1.00 42.38 239 ASP A N 1
ATOM 1807 C CA . ASP A 1 239 ? -39.648 -10.570 -21.392 1.00 42.38 239 ASP A CA 1
ATOM 1808 C C . ASP A 1 239 ? -39.041 -11.966 -21.178 1.00 42.38 239 ASP A C 1
ATOM 1810 O O . ASP A 1 239 ? -39.173 -12.829 -22.049 1.00 42.38 239 ASP A O 1
ATOM 1814 N N . ARG A 1 240 ? -38.381 -12.194 -20.031 1.00 43.34 240 ARG A N 1
ATOM 1815 C CA . ARG A 1 240 ? -38.733 -13.253 -19.061 1.00 43.34 240 ARG A CA 1
ATOM 1816 C C . ARG A 1 240 ? -37.665 -13.494 -17.995 1.00 43.34 240 ARG A C 1
ATOM 1818 O O . ARG A 1 240 ? -36.511 -13.813 -18.271 1.00 43.34 240 ARG A O 1
ATOM 1825 N N . GLU A 1 241 ? -38.161 -13.470 -16.768 1.00 50.72 241 GLU A N 1
ATOM 1826 C CA . GLU A 1 241 ? -37.624 -14.026 -15.531 1.00 50.72 241 GLU A CA 1
ATOM 1827 C C . GLU A 1 241 ? -37.060 -15.459 -15.662 1.00 50.72 241 GLU A C 1
ATOM 1829 O O . GLU A 1 241 ? -37.725 -16.353 -16.191 1.00 50.72 241 GLU A O 1
ATOM 1834 N N . ARG A 1 242 ? -35.877 -15.700 -15.074 1.00 45.81 242 ARG A N 1
ATOM 1835 C CA . ARG A 1 242 ? -35.418 -16.982 -14.485 1.00 45.81 242 ARG A CA 1
ATOM 1836 C C . ARG A 1 242 ? -34.431 -16.636 -13.362 1.00 45.81 242 ARG A C 1
ATOM 1838 O O . ARG A 1 242 ? -33.375 -16.081 -13.630 1.00 45.81 242 ARG A O 1
ATOM 1845 N N . ILE A 1 243 ? -34.833 -16.665 -12.092 1.00 42.16 243 ILE A N 1
ATOM 1846 C CA . ILE A 1 243 ? -34.878 -17.822 -11.175 1.00 42.16 243 ILE A CA 1
ATOM 1847 C C . ILE A 1 243 ? -33.549 -18.601 -11.108 1.00 42.16 243 ILE A C 1
ATOM 1849 O O . ILE A 1 243 ? -33.177 -19.321 -12.028 1.00 42.16 243 ILE A O 1
ATOM 1853 N N . CYS A 1 244 ? -32.893 -18.409 -9.959 1.00 41.94 244 CYS A N 1
ATOM 1854 C CA . CYS A 1 244 ? -31.944 -19.229 -9.198 1.00 41.94 244 CYS A CA 1
ATOM 1855 C C . CYS A 1 244 ? -31.248 -20.434 -9.863 1.00 41.94 244 CYS A C 1
ATOM 1857 O O . CYS A 1 244 ? -31.875 -21.431 -10.205 1.00 41.94 244 CYS A O 1
ATOM 1859 N N . GLY A 1 245 ? -29.912 -20.414 -9.815 1.00 38.47 245 GLY A N 1
ATOM 1860 C CA . GLY A 1 245 ? -29.057 -21.597 -9.922 1.00 38.47 245 GLY A CA 1
ATOM 1861 C C . GLY A 1 245 ? -27.755 -21.386 -9.148 1.00 38.47 245 GLY A C 1
ATOM 1862 O O . GLY A 1 245 ? -26.818 -20.781 -9.659 1.00 38.47 245 GLY A O 1
ATOM 1863 N N . ALA A 1 246 ? -27.716 -21.846 -7.896 1.00 43.34 246 ALA A N 1
ATOM 1864 C CA . ALA A 1 246 ? -26.519 -21.859 -7.065 1.00 43.34 246 ALA A CA 1
ATOM 1865 C C . ALA A 1 246 ? -25.518 -22.890 -7.614 1.00 43.34 246 ALA A C 1
ATOM 1867 O O . ALA A 1 246 ? -25.769 -24.092 -7.570 1.00 43.34 246 ALA A O 1
ATOM 1868 N N . ALA A 1 247 ? -24.381 -22.422 -8.130 1.00 43.31 247 ALA A N 1
ATOM 1869 C CA . ALA A 1 247 ? -23.279 -23.286 -8.529 1.00 43.31 247 ALA A CA 1
ATOM 1870 C C . ALA A 1 247 ? -22.435 -23.644 -7.295 1.00 43.31 247 ALA A C 1
ATOM 1872 O O . ALA A 1 247 ? -21.635 -22.849 -6.803 1.00 43.31 247 ALA A O 1
ATOM 1873 N N . SER A 1 248 ? -22.631 -24.860 -6.791 1.00 44.34 248 SER A N 1
ATOM 1874 C CA . SER A 1 248 ? -21.754 -25.515 -5.826 1.00 44.34 248 SER A CA 1
ATOM 1875 C C . SER A 1 248 ? -20.394 -25.800 -6.469 1.00 44.34 248 SER A C 1
ATOM 1877 O O . SER A 1 248 ? -20.288 -26.633 -7.371 1.00 44.34 248 SER A O 1
ATOM 1879 N N . LEU A 1 249 ? -19.347 -25.122 -5.999 1.00 49.22 249 LEU A N 1
ATOM 1880 C CA . LEU A 1 249 ? -17.960 -25.439 -6.333 1.00 49.22 249 LEU A CA 1
ATOM 1881 C C . LEU A 1 249 ? -17.609 -26.819 -5.759 1.00 49.22 249 LEU A C 1
ATOM 1883 O O . LEU A 1 249 ? -17.532 -27.004 -4.544 1.00 49.22 249 LEU A O 1
ATOM 1887 N N . GLY A 1 250 ? -17.425 -27.793 -6.650 1.00 42.22 250 GLY A N 1
ATOM 1888 C CA . GLY A 1 250 ? -16.978 -29.138 -6.309 1.00 42.22 250 GLY A CA 1
ATOM 1889 C C . GLY A 1 250 ? -15.586 -29.113 -5.681 1.00 42.22 250 GLY A C 1
ATOM 1890 O O . GLY A 1 250 ? -14.625 -28.652 -6.296 1.00 42.22 250 GLY A O 1
ATOM 1891 N N . ARG A 1 251 ? -15.477 -29.624 -4.451 1.00 50.72 251 ARG A N 1
ATOM 1892 C CA . ARG A 1 251 ? -14.189 -29.957 -3.834 1.00 50.72 251 ARG A CA 1
ATOM 1893 C C . ARG A 1 251 ? -13.599 -31.185 -4.527 1.00 50.72 251 ARG A C 1
ATOM 1895 O O . ARG A 1 251 ? -14.305 -32.155 -4.794 1.00 50.72 251 ARG A O 1
ATOM 1902 N N . SER A 1 252 ? -12.300 -31.125 -4.801 1.00 51.78 252 SER A N 1
ATOM 1903 C CA . SER A 1 252 ? -11.525 -32.208 -5.403 1.00 51.78 252 SER A CA 1
ATOM 1904 C C . SER A 1 252 ? -11.502 -33.443 -4.483 1.00 51.78 252 SER A C 1
ATOM 1906 O O . SER A 1 252 ? -11.166 -33.304 -3.304 1.00 51.78 252 SER A O 1
ATOM 1908 N N . PRO A 1 253 ? -11.779 -34.664 -4.987 1.00 53.06 253 PRO A N 1
ATOM 1909 C CA . PRO A 1 253 ? -11.726 -35.904 -4.201 1.00 53.06 253 PRO A CA 1
ATOM 1910 C C . PRO A 1 253 ? -10.356 -36.217 -3.577 1.00 53.06 253 PRO A C 1
ATOM 1912 O O . PRO A 1 253 ? -10.262 -37.085 -2.714 1.00 53.06 253 PRO A O 1
ATOM 1915 N N . ARG A 1 254 ? -9.284 -35.528 -3.996 1.00 55.47 254 ARG A N 1
ATOM 1916 C CA . ARG A 1 254 ? -7.933 -35.737 -3.452 1.00 55.47 254 ARG A CA 1
ATOM 1917 C C . ARG A 1 254 ? -7.705 -35.086 -2.087 1.00 55.47 254 ARG A C 1
ATOM 1919 O O . ARG A 1 254 ? -6.862 -35.577 -1.344 1.00 55.47 254 ARG A O 1
ATOM 1926 N N . ASP A 1 255 ? -8.488 -34.074 -1.714 1.00 52.69 255 ASP A N 1
ATOM 1927 C CA . ASP A 1 255 ? -8.273 -33.354 -0.449 1.00 52.69 255 ASP A CA 1
ATOM 1928 C C . ASP A 1 255 ? -8.941 -34.036 0.756 1.00 52.69 255 ASP A C 1
ATOM 1930 O O . ASP A 1 255 ? -8.563 -33.789 1.897 1.00 52.69 255 ASP A O 1
ATOM 1934 N N . VAL A 1 256 ? -9.890 -34.953 0.527 1.00 57.22 256 VAL A N 1
ATOM 1935 C CA . VAL A 1 256 ? -10.591 -35.673 1.610 1.00 57.22 256 VAL A CA 1
ATOM 1936 C C . VAL A 1 256 ? -9.735 -36.805 2.196 1.00 57.22 256 VAL A C 1
ATOM 1938 O O . VAL A 1 256 ? -9.861 -37.131 3.376 1.00 57.22 256 VAL A O 1
ATOM 1941 N N . ALA A 1 257 ? -8.813 -37.376 1.414 1.00 57.16 257 ALA A N 1
ATOM 1942 C CA . ALA A 1 257 ? -7.966 -38.479 1.873 1.00 57.16 257 ALA A CA 1
ATOM 1943 C C . ALA A 1 257 ? -6.852 -38.027 2.838 1.00 57.16 257 ALA A C 1
ATOM 1945 O O . ALA A 1 257 ? -6.473 -38.780 3.733 1.00 57.16 257 ALA A O 1
ATOM 1946 N N . ALA A 1 258 ? -6.351 -36.793 2.708 1.00 57.84 258 ALA A N 1
ATOM 1947 C CA . ALA A 1 258 ? -5.256 -36.299 3.546 1.00 57.84 258 ALA A CA 1
ATOM 1948 C C . ALA A 1 258 ? -5.702 -35.958 4.980 1.00 57.84 258 ALA A C 1
ATOM 1950 O O . ALA A 1 258 ? -4.917 -36.082 5.919 1.00 57.84 258 ALA A O 1
ATOM 1951 N N . THR A 1 259 ? -6.963 -35.561 5.176 1.00 63.22 259 THR A N 1
ATOM 1952 C CA . THR A 1 259 ? -7.467 -35.182 6.505 1.00 63.22 259 THR A CA 1
ATOM 1953 C C . THR A 1 259 ? -7.784 -36.400 7.378 1.00 63.22 259 THR A C 1
ATOM 1955 O O . THR A 1 259 ? -7.516 -36.361 8.575 1.00 63.22 259 THR A O 1
ATOM 1958 N N . GLN A 1 260 ? -8.253 -37.515 6.801 1.00 61.75 260 GLN A N 1
ATOM 1959 C CA . GLN A 1 260 ? -8.574 -38.722 7.583 1.00 61.75 260 GLN A CA 1
ATOM 1960 C C . GLN A 1 260 ? -7.340 -39.476 8.101 1.00 61.75 260 GLN A C 1
ATOM 1962 O O . GLN A 1 260 ? -7.428 -40.160 9.121 1.00 61.75 260 GLN A O 1
ATOM 1967 N N . GLN A 1 261 ? -6.186 -39.350 7.438 1.00 66.44 261 GLN A N 1
ATOM 1968 C CA . GLN A 1 261 ? -4.959 -40.011 7.894 1.00 66.44 261 GLN A CA 1
ATOM 1969 C C . GLN A 1 261 ? -4.403 -39.346 9.165 1.00 66.44 261 GLN A C 1
ATOM 1971 O O . GLN A 1 261 ? -3.970 -40.034 10.083 1.00 66.44 261 GLN A O 1
ATOM 1976 N N . ARG A 1 262 ? -4.500 -38.012 9.262 1.00 68.12 262 ARG A N 1
ATOM 1977 C CA . ARG A 1 262 ? -3.985 -37.245 10.406 1.00 68.12 262 ARG A CA 1
ATOM 1978 C C . ARG A 1 262 ? -4.779 -37.495 11.695 1.00 68.12 262 ARG A C 1
ATOM 1980 O O . ARG A 1 262 ? -4.193 -37.585 12.764 1.00 68.12 262 ARG A O 1
ATOM 1987 N N . GLU A 1 263 ? -6.091 -37.694 11.580 1.00 68.38 263 GLU A N 1
ATOM 1988 C CA . GLU A 1 263 ? -6.971 -38.004 12.719 1.00 68.38 263 GLU A CA 1
ATOM 1989 C C . GLU A 1 263 ? -6.797 -39.444 13.245 1.00 68.38 263 GLU A C 1
ATOM 1991 O O . GLU A 1 263 ? -7.120 -39.736 14.399 1.00 68.38 263 GLU A O 1
ATOM 1996 N N . ARG A 1 264 ? -6.279 -40.364 12.413 1.00 69.69 264 ARG A N 1
ATOM 1997 C CA . ARG A 1 264 ? -5.947 -41.735 12.836 1.00 69.69 264 ARG A CA 1
ATOM 1998 C C . ARG A 1 264 ? -4.637 -41.815 13.608 1.00 69.69 264 ARG A C 1
ATOM 2000 O O . ARG A 1 264 ? -4.562 -42.619 14.537 1.00 69.69 264 ARG A O 1
ATOM 2007 N N . ASP A 1 265 ? -3.650 -41.003 13.247 1.00 68.94 265 ASP A N 1
ATOM 2008 C CA . ASP A 1 265 ? -2.353 -41.003 13.925 1.00 68.94 265 ASP A CA 1
ATOM 2009 C C . ASP A 1 265 ? -2.445 -40.339 15.311 1.00 68.94 265 ASP A C 1
ATOM 2011 O O . ASP A 1 265 ? -1.913 -40.882 16.275 1.00 68.94 265 ASP A O 1
ATOM 2015 N N . GLU A 1 266 ? -3.250 -39.282 15.483 1.00 72.81 266 GLU A N 1
ATOM 2016 C CA . GLU A 1 266 ? -3.449 -38.643 16.801 1.00 72.81 266 GLU A CA 1
ATOM 2017 C C . GLU A 1 266 ? -4.176 -39.533 17.829 1.00 72.81 266 GLU A C 1
ATOM 2019 O O . GLU A 1 266 ? -4.029 -39.341 19.034 1.00 72.81 266 GLU A O 1
ATOM 2024 N N . ARG A 1 267 ? -4.929 -40.554 17.393 1.00 68.81 267 ARG A N 1
ATOM 2025 C CA . ARG A 1 267 ? -5.596 -41.503 18.307 1.00 68.81 267 ARG A CA 1
ATOM 2026 C C . ARG A 1 267 ? -4.706 -42.657 18.775 1.00 68.81 267 ARG A C 1
ATOM 2028 O O . ARG A 1 267 ? -5.157 -43.439 19.609 1.00 68.81 267 ARG A O 1
ATOM 2035 N N . ARG A 1 268 ? -3.485 -42.804 18.248 1.00 71.50 268 ARG A N 1
ATOM 2036 C CA . ARG A 1 268 ? -2.557 -43.874 18.660 1.00 71.50 268 ARG A CA 1
ATOM 2037 C C . ARG A 1 268 ? -1.604 -43.485 19.790 1.00 71.50 268 ARG A C 1
ATOM 2039 O O . ARG A 1 268 ? -1.054 -44.391 20.407 1.00 71.50 268 ARG A O 1
ATOM 2046 N N . ASP A 1 269 ? -1.480 -42.197 20.105 1.00 68.50 269 ASP A N 1
ATOM 2047 C CA . ASP A 1 269 ? -0.450 -41.693 21.026 1.00 68.50 269 ASP A CA 1
ATOM 2048 C C . ASP A 1 269 ? -0.965 -41.318 22.432 1.00 68.50 269 ASP A C 1
ATOM 2050 O O . ASP A 1 269 ? -0.231 -40.740 23.236 1.00 68.50 269 ASP A O 1
ATOM 2054 N N . HIS A 1 270 ? -2.201 -41.687 22.781 1.00 62.25 270 HIS A N 1
ATOM 2055 C CA . HIS A 1 270 ? -2.736 -41.510 24.135 1.00 62.25 270 HIS A CA 1
ATOM 2056 C C . HIS A 1 270 ? -3.185 -42.852 24.744 1.00 62.25 270 HIS A C 1
ATOM 2058 O O . HIS A 1 270 ? -4.283 -43.312 24.420 1.00 62.25 270 HIS A O 1
ATOM 2064 N N . PRO A 1 271 ? -2.340 -43.498 25.578 1.00 63.91 271 PRO A N 1
ATOM 2065 C CA . PRO A 1 271 ? -2.749 -44.592 26.460 1.00 63.91 271 PRO A CA 1
ATOM 2066 C C . PRO A 1 271 ? -3.589 -44.108 27.652 1.00 63.91 271 PRO A C 1
ATOM 2068 O O . PRO A 1 271 ? -3.360 -42.970 28.126 1.00 63.91 271 PRO A O 1
#

Solvent-accessible surface area (backbone atoms only — not comparable to full-atom values): 18494 Å² total; per-residue (Å²): 138,69,91,77,67,86,69,78,34,67,82,43,85,82,18,86,37,40,20,63,58,97,63,31,31,30,45,27,50,68,36,68,41,20,40,60,51,97,93,43,53,44,47,56,52,70,67,55,28,45,56,50,40,45,74,74,58,43,92,77,61,66,89,59,56,62,42,53,52,29,45,52,30,26,51,28,51,65,72,66,35,56,70,59,21,39,55,52,48,57,55,77,56,71,70,82,79,44,74,68,55,46,55,49,42,55,69,42,38,75,45,52,79,71,72,61,60,89,84,60,65,61,39,57,82,87,50,97,66,38,74,40,60,76,78,66,74,69,77,77,76,76,70,78,91,73,79,94,74,90,76,85,80,87,84,82,80,82,76,70,81,77,77,80,76,72,81,80,78,62,73,91,74,71,84,75,76,72,72,76,78,78,87,70,81,70,79,76,79,85,74,65,92,77,77,80,70,79,79,75,81,76,88,68,84,89,64,84,81,79,77,83,77,85,75,88,76,83,90,76,90,78,82,89,75,89,84,84,81,83,92,80,91,75,89,84,80,91,85,81,92,78,85,89,79,89,82,78,81,79,77,64,82,73,64,62,61,62,57,59,54,56,63,55,56,66,65,71,79,68,132

Radius of gyration: 32.64 Å; Cα contacts (8 Å, |Δi|>4): 188; chains: 1; bounding box: 73×87×97 Å

Secondary structure (DSSP, 8-state):
--TT---PPPSSTT--SEEEETTEEEETTTEEEEEEETTEEEEPPHHHHHHHHHHHHGGGS-TTHHHHHHHHHHHHHHTT-HHHHHHHHHHHTSS---HHHHHHHHHHHHHHTTT--TTSPBPPBTBTTTTSBTT------------------------------------S------PPP-----------TT-------------PPPP--------------------------------------PPPTTHHHHHHHHHHHTTSS--

Sequence (271 aa):
MFERMRRLYPRGTANAGVAVDAEGATLGPDCVLVRRTAGGYRSVSREEAAALQEFLFGDSKECDWLLEQCRCISKALGNREIAFAQILGLYVLSNELGAGQLTRLARVGPLIKANFNPDEPRITAGQPGGGQWTGGSSPTRSGPTASPAERTGADEPSIAPAQLTIPWDVPVEIPWDIPPAPTEITPIPFDFPGAERKLRRSRRTLFPAIPNARRNGPQHTTTAAEWSGKENSGPVTPDRERICGAASLGRSPRDVAATQQRERDERRDHP

Foldseek 3Di:
DCPPDDDADDAAQPGQAWHADLQGIAGHHQRGQWGQDPVAIDGDDLQLQQVVCCLQPNPNDDRCPSVVLSVQLRVCSRVVVRVSSVVSRSVSPVDDPDSVSSVVCVVCVVVSVVVDDPPQDAQDPPDDRGRDGPPPPPPPCPPPPDDDDDDDDDDDPPPPPPPPPPPPVVPPDPPPPVPPDPPDPPPPPPDDPPPPPPPPPPPDPPDPDDPDDDDDDDDDDDDDDDDDDDDDDDDDDDDDDDDDDDDDDDDDPVVVVVVVVVVVVVVVPDD

pLDDT: mean 70.15, std 18.84, range [38.19, 98.31]

Mean predicted aligned error: 19.83 Å